Protein AF-0000000083551499 (afdb_homodimer)

InterPro domains:
  IPR008878 Transposase IS66, Orf2 [NF033819] (10-99)
  IPR008878 Transposase IS66, Orf2 [PF05717] (9-105)
  IPR008878 Transposase IS66, Orf2 [PTHR36455] (1-109)

Foldseek 3Di:
DQDPPPDQWEWEAQDADPPPDDQVRVQVCCCPQQVDHLQPQHWYKHAHPVQQKMWIWGHRPVDIDIDMDGHDPAGFDGDHHDRHIDTDDPQLVVCRSNRHDSVPVDPPPVPDPPPD/DQDPPPDQWEWEAQDADPPPDDQVRVQVCCCPQQVDHLQPQHWYKHAHPVQQKMWIWGHRPVDIDIDMDGDDPAGFDGDHHDRHIDTDDPQLVVCRSNRHDSVPVDPPPVPDPPPD

Solvent-accessible surface area (backbone atoms only — not comparable to full-atom values): 13132 Å² total; per-residue (Å²): 133,78,74,65,87,65,91,68,42,32,35,35,45,37,50,62,42,74,72,83,52,48,68,69,50,47,38,48,43,35,34,72,72,59,69,42,66,53,73,71,43,35,37,38,35,40,29,29,79,82,24,35,33,37,37,39,41,28,23,74,87,53,30,46,35,36,37,37,39,37,47,63,93,50,53,49,74,72,64,75,69,55,90,58,62,45,78,48,54,72,68,34,48,53,31,39,75,65,49,36,72,28,89,72,60,68,74,77,64,74,68,71,79,72,78,124,132,79,73,66,88,62,90,68,43,31,34,36,45,37,51,61,44,74,72,83,52,48,67,68,52,47,38,49,42,35,35,71,72,60,69,42,66,53,74,70,42,34,38,38,34,40,30,29,79,82,24,36,35,37,38,38,40,29,22,74,88,51,28,47,35,35,37,38,39,36,46,62,91,49,52,49,72,71,65,76,70,54,90,57,61,45,81,50,54,71,70,35,47,52,31,39,74,65,48,36,74,29,88,71,58,66,76,76,63,74,69,70,79,72,80,125

Organism: NCBI:txid2306993

Structure (mmCIF, N/CA/C/O backbone):
data_AF-0000000083551499-model_v1
#
loop_
_entity.id
_entity.type
_entity.pdbx_description
1 polymer Transposase
#
loop_
_atom_site.group_PDB
_atom_site.id
_atom_site.type_symbol
_atom_site.label_atom_id
_atom_site.label_alt_id
_atom_site.label_comp_id
_atom_site.label_asym_id
_atom_site.label_entity_id
_atom_site.label_seq_id
_atom_site.pdbx_PDB_ins_code
_atom_site.Cartn_x
_atom_site.Cartn_y
_atom_site.Cartn_z
_atom_site.occupancy
_atom_site.B_iso_or_equiv
_atom_site.auth_seq_id
_atom_site.auth_comp_id
_atom_site.auth_asym_id
_atom_site.auth_atom_id
_atom_site.pdbx_PDB_model_num
ATOM 1 N N . MET A 1 1 ? 3.33 6.797 -9.883 1 28.39 1 MET A N 1
ATOM 2 C CA . MET A 1 1 ? 4.66 7.148 -9.398 1 28.39 1 MET A CA 1
ATOM 3 C C . MET A 1 1 ? 5.59 5.938 -9.414 1 28.39 1 MET A C 1
ATOM 5 O O . MET A 1 1 ? 6.777 6.066 -9.719 1 28.39 1 MET A O 1
ATOM 9 N N . ILE A 1 2 ? 5.188 4.672 -8.945 1 33.38 2 ILE A N 1
ATOM 10 C CA . ILE A 1 2 ? 6.188 3.658 -8.633 1 33.38 2 ILE A CA 1
ATOM 11 C C . ILE A 1 2 ? 6.734 3.061 -9.93 1 33.38 2 ILE A C 1
ATOM 13 O O . ILE A 1 2 ? 7.531 2.119 -9.898 1 33.38 2 ILE A O 1
ATOM 17 N N . ALA A 1 3 ? 6.219 3.365 -11.148 1 38.28 3 ALA A N 1
ATOM 18 C CA . ALA A 1 3 ? 6.664 2.271 -12.008 1 38.28 3 ALA A CA 1
ATOM 19 C C . ALA A 1 3 ? 8.125 2.443 -12.398 1 38.28 3 ALA A C 1
ATOM 21 O O . ALA A 1 3 ? 8.492 3.432 -13.039 1 38.28 3 ALA A O 1
ATOM 22 N N . PRO A 1 4 ? 9.148 2.102 -11.688 1 37.12 4 PRO A N 1
ATOM 23 C CA . PRO A 1 4 ? 10.453 2.17 -12.352 1 37.12 4 PRO A CA 1
ATOM 24 C C . PRO A 1 4 ? 10.422 1.587 -13.766 1 37.12 4 PRO A C 1
ATOM 26 O O . PRO A 1 4 ? 9.609 0.708 -14.055 1 37.12 4 PRO A O 1
ATOM 29 N N . ALA A 1 5 ? 10.953 2.238 -14.719 1 38.91 5 ALA A N 1
ATOM 30 C CA . ALA A 1 5 ? 11.227 1.765 -16.078 1 38.91 5 ALA A CA 1
ATOM 31 C C . ALA A 1 5 ? 11.742 0.329 -16.062 1 38.91 5 ALA A C 1
ATOM 33 O O . ALA A 1 5 ? 11.805 -0.327 -17.094 1 38.91 5 ALA A O 1
ATOM 34 N N . GLY A 1 6 ? 12.82 0.066 -15.133 1 45.78 6 GLY A N 1
ATOM 35 C CA . GLY A 1 6 ? 13.5 -1.207 -15.32 1 45.78 6 GLY A CA 1
ATOM 36 C C . GLY A 1 6 ? 12.578 -2.4 -15.18 1 45.78 6 GLY A C 1
ATOM 37 O O . GLY A 1 6 ? 11.422 -2.254 -14.773 1 45.78 6 GLY A O 1
ATOM 38 N N . SER A 1 7 ? 12.969 -3.672 -15.547 1 52 7 SER A N 1
ATOM 39 C CA . SER A 1 7 ? 12.289 -4.961 -15.594 1 52 7 SER A CA 1
ATOM 40 C C . SER A 1 7 ? 11.539 -5.238 -14.297 1 52 7 SER A C 1
ATOM 42 O O . SER A 1 7 ? 12.141 -5.652 -13.305 1 52 7 SER A O 1
ATOM 44 N N . PHE A 1 8 ? 10.367 -4.602 -13.969 1 76 8 PHE A N 1
ATOM 45 C CA . PHE A 1 8 ? 9.547 -4.848 -12.781 1 76 8 PHE A CA 1
ATOM 46 C C . PHE A 1 8 ? 9.031 -6.281 -12.773 1 76 8 PHE A C 1
ATOM 48 O O . PHE A 1 8 ? 8.289 -6.684 -13.672 1 76 8 PHE A O 1
ATOM 55 N N . ARG A 1 9 ? 9.883 -7.078 -12.219 1 95.19 9 ARG A N 1
ATOM 56 C CA . ARG A 1 9 ? 9.398 -8.445 -12.047 1 95.19 9 ARG A CA 1
ATOM 57 C C . ARG A 1 9 ? 8.305 -8.508 -10.984 1 95.19 9 ARG A C 1
ATOM 59 O O . ARG A 1 9 ? 8.391 -7.828 -9.961 1 95.19 9 ARG A O 1
ATOM 66 N N . ILE A 1 10 ? 7.289 -9.188 -11.383 1 97.69 10 ILE A N 1
ATOM 67 C CA . ILE A 1 10 ? 6.145 -9.367 -10.492 1 97.69 10 ILE A CA 1
ATOM 68 C C . ILE A 1 10 ? 5.957 -10.852 -10.195 1 97.69 10 ILE A C 1
ATOM 70 O O . ILE A 1 10 ? 5.742 -11.656 -11.109 1 97.69 10 ILE A O 1
ATOM 74 N N . PHE A 1 11 ? 6.062 -11.172 -8.914 1 98.12 11 PHE A N 1
ATOM 75 C CA . PHE A 1 11 ? 5.926 -12.555 -8.484 1 98.12 11 PHE A CA 1
ATOM 76 C C . PHE A 1 11 ? 4.652 -12.742 -7.664 1 98.12 11 PHE A C 1
ATOM 78 O O . PHE A 1 11 ? 4.402 -11.992 -6.719 1 98.12 11 PHE A O 1
ATOM 85 N N . LEU A 1 12 ? 3.885 -13.766 -8.047 1 98 12 LEU A N 1
ATOM 86 C CA . LEU A 1 12 ? 2.646 -14.109 -7.355 1 98 12 LEU A CA 1
ATOM 87 C C . LEU A 1 12 ? 2.791 -15.43 -6.605 1 98 12 LEU A C 1
ATOM 89 O O . LEU A 1 12 ? 3.01 -16.469 -7.223 1 98 12 LEU A O 1
ATOM 93 N N . ALA A 1 13 ? 2.709 -15.281 -5.266 1 98.06 13 ALA A N 1
ATOM 94 C CA . ALA A 1 13 ? 2.643 -16.516 -4.484 1 98.06 13 ALA A CA 1
ATOM 95 C C . ALA A 1 13 ? 1.322 -17.234 -4.715 1 98.06 13 ALA A C 1
ATOM 97 O O . ALA A 1 13 ? 0.248 -16.656 -4.574 1 98.06 13 ALA A O 1
ATOM 98 N N . THR A 1 14 ? 1.42 -18.5 -4.988 1 97.12 14 THR A N 1
ATOM 99 C CA . THR A 1 14 ? 0.198 -19.219 -5.34 1 97.12 14 THR A CA 1
ATOM 100 C C . THR A 1 14 ? -0.454 -19.828 -4.098 1 97.12 14 THR A C 1
ATOM 102 O O . THR A 1 14 ? -1.645 -20.141 -4.109 1 97.12 14 THR A O 1
ATOM 105 N N . GLN A 1 15 ? 0.278 -20.047 -2.977 1 96.69 15 GLN A N 1
ATOM 106 C CA . GLN A 1 15 ? -0.264 -20.547 -1.718 1 96.69 15 GLN A CA 1
ATOM 107 C C . GLN A 1 15 ? -0.62 -19.406 -0.777 1 96.69 15 GLN A C 1
ATOM 109 O O . GLN A 1 15 ? 0.078 -18.391 -0.737 1 96.69 15 GLN A O 1
ATOM 114 N N . PRO A 1 16 ? -1.692 -19.641 -0.042 1 96.75 16 PRO A N 1
ATOM 115 C CA . PRO A 1 16 ? -2.014 -18.609 0.949 1 96.75 16 PRO A CA 1
ATOM 116 C C . PRO A 1 16 ? -0.911 -18.438 1.99 1 96.75 16 PRO A C 1
ATOM 118 O O . PRO A 1 16 ? -0.14 -19.359 2.246 1 96.75 16 PRO A O 1
ATOM 121 N N . ILE A 1 17 ? -0.803 -17.266 2.508 1 97.38 17 ILE A N 1
ATOM 122 C CA . ILE A 1 17 ? 0.185 -16.953 3.535 1 97.38 17 ILE A CA 1
ATOM 123 C C . ILE A 1 17 ? -0.523 -16.578 4.836 1 97.38 17 ILE A C 1
ATOM 125 O O . ILE A 1 17 ? -1.701 -16.219 4.824 1 97.38 17 ILE A O 1
ATOM 129 N N . ASP A 1 18 ? 0.151 -16.797 6.027 1 97.38 18 ASP A N 1
ATOM 130 C CA . ASP A 1 18 ? -0.31 -16.188 7.27 1 97.38 18 ASP A CA 1
ATOM 131 C C . ASP A 1 18 ? -0.396 -14.664 7.141 1 97.38 18 ASP A C 1
ATOM 133 O O . ASP A 1 18 ? 0.626 -13.977 7.164 1 97.38 18 ASP A O 1
ATOM 137 N N . PHE A 1 19 ? -1.529 -14.211 7.031 1 97.25 19 PHE A N 1
ATOM 138 C CA . PHE A 1 19 ? -1.764 -12.828 6.637 1 97.25 19 PHE A CA 1
ATOM 139 C C . PHE A 1 19 ? -1.454 -11.883 7.789 1 97.25 19 PHE A C 1
ATOM 141 O O . PHE A 1 19 ? -1.502 -10.656 7.621 1 97.25 19 PHE A O 1
ATOM 148 N N . ARG A 1 20 ? -1.032 -12.336 8.984 1 95.62 20 ARG A N 1
ATOM 149 C CA . ARG A 1 20 ? -0.532 -11.531 10.094 1 95.62 20 ARG A CA 1
ATOM 150 C C . ARG A 1 20 ? 0.906 -11.086 9.836 1 95.62 20 ARG A C 1
ATOM 152 O O . ARG A 1 20 ? 1.398 -10.164 10.484 1 95.62 20 ARG A O 1
ATOM 159 N N . LYS A 1 21 ? 1.521 -11.766 8.938 1 97.44 21 LYS A N 1
ATOM 160 C CA . LYS A 1 21 ? 2.881 -11.375 8.578 1 97.44 21 LYS A CA 1
ATOM 161 C C . LYS A 1 21 ? 2.91 -9.961 7.992 1 97.44 21 LYS A C 1
ATOM 163 O O . LYS A 1 21 ? 2.166 -9.656 7.055 1 97.44 21 LYS A O 1
ATOM 168 N N . GLY A 1 22 ? 3.719 -9.172 8.609 1 97.69 22 GLY A N 1
ATOM 169 C CA . GLY A 1 22 ? 3.945 -7.832 8.094 1 97.69 22 GLY A CA 1
ATOM 170 C C . GLY A 1 22 ? 5.098 -7.758 7.105 1 97.69 22 GLY A C 1
ATOM 171 O O . GLY A 1 22 ? 5.445 -8.758 6.473 1 97.69 22 GLY A O 1
ATOM 172 N N . MET A 1 23 ? 5.629 -6.57 6.941 1 98.06 23 MET A N 1
ATOM 173 C CA . MET A 1 23 ? 6.684 -6.297 5.969 1 98.06 23 MET A CA 1
ATOM 174 C C . MET A 1 23 ? 7.875 -7.223 6.188 1 98.06 23 MET A C 1
ATOM 176 O O . MET A 1 23 ? 8.344 -7.867 5.246 1 98.06 23 MET A O 1
ATOM 180 N N . ASP A 1 24 ? 8.32 -7.297 7.449 1 98 24 ASP A N 1
ATOM 181 C CA . ASP A 1 24 ? 9.516 -8.086 7.742 1 98 24 ASP A CA 1
ATOM 182 C C . ASP A 1 24 ? 9.242 -9.578 7.562 1 98 24 ASP A C 1
ATOM 184 O O . ASP A 1 24 ? 10.086 -10.312 7.035 1 98 24 ASP A O 1
ATOM 188 N N . GLY A 1 25 ? 8.125 -10.039 8.016 1 98.38 25 GLY A N 1
ATOM 189 C CA . GLY A 1 25 ? 7.758 -11.43 7.84 1 98.38 25 GLY A CA 1
ATOM 190 C C . GLY A 1 25 ? 7.656 -11.844 6.387 1 98.38 25 GLY A C 1
ATOM 191 O O . GLY A 1 25 ? 8.109 -12.93 6.008 1 98.38 25 GLY A O 1
ATOM 192 N N . LEU A 1 26 ? 7.082 -11.008 5.582 1 98.69 26 LEU A N 1
ATOM 193 C CA . LEU A 1 26 ? 6.926 -11.32 4.164 1 98.69 26 LEU A CA 1
ATOM 194 C C . LEU A 1 26 ? 8.273 -11.273 3.447 1 98.69 26 LEU A C 1
ATOM 196 O O . LEU A 1 26 ? 8.539 -12.086 2.562 1 98.69 26 LEU A O 1
ATOM 200 N N . ALA A 1 27 ? 9.117 -10.289 3.844 1 98.62 27 ALA A N 1
ATOM 201 C CA . ALA A 1 27 ? 10.469 -10.242 3.283 1 98.62 27 ALA A CA 1
ATOM 202 C C . ALA A 1 27 ? 11.227 -11.539 3.582 1 98.62 27 ALA A C 1
ATOM 204 O O . ALA A 1 27 ? 11.898 -12.086 2.703 1 98.62 27 ALA A O 1
ATOM 205 N N . ALA A 1 28 ? 11.117 -11.984 4.793 1 98.44 28 ALA A N 1
ATOM 206 C CA . ALA A 1 28 ? 11.75 -13.25 5.168 1 98.44 28 ALA A CA 1
ATOM 207 C C . ALA A 1 28 ? 11.195 -14.406 4.344 1 98.44 28 ALA A C 1
ATOM 209 O O . ALA A 1 28 ? 11.938 -15.297 3.93 1 98.44 28 ALA A O 1
ATOM 210 N N . HIS A 1 29 ? 9.859 -14.391 4.152 1 97.75 29 HIS A N 1
ATOM 211 C CA . HIS A 1 29 ? 9.227 -15.438 3.35 1 97.75 29 HIS A CA 1
ATOM 212 C C . HIS A 1 29 ? 9.781 -15.438 1.927 1 97.75 29 HIS A C 1
ATOM 214 O O . HIS A 1 29 ? 10.078 -16.5 1.379 1 97.75 29 HIS A O 1
ATOM 220 N N . VAL A 1 30 ? 9.938 -14.273 1.289 1 97.75 30 VAL A N 1
ATOM 221 C CA . VAL A 1 30 ? 10.484 -14.125 -0.056 1 97.75 30 VAL A CA 1
ATOM 222 C C . VAL A 1 30 ? 11.883 -14.734 -0.118 1 97.75 30 VAL A C 1
ATOM 224 O O . VAL A 1 30 ? 12.203 -15.469 -1.054 1 97.75 30 VAL A O 1
ATOM 227 N N . SER A 1 31 ? 12.664 -14.484 0.897 1 98 31 SER A N 1
ATOM 228 C CA . SER A 1 31 ? 14.039 -14.961 0.942 1 98 31 SER A CA 1
ATOM 229 C C . SER A 1 31 ? 14.086 -16.469 1.214 1 98 31 SER A C 1
ATOM 231 O O . SER A 1 31 ? 14.766 -17.203 0.499 1 98 31 SER A O 1
ATOM 233 N N . ASN A 1 32 ? 13.336 -16.906 2.15 1 96.56 32 ASN A N 1
ATOM 234 C CA . ASN A 1 32 ? 13.492 -18.25 2.676 1 96.56 32 ASN A CA 1
ATOM 235 C C . ASN A 1 32 ? 12.688 -19.266 1.872 1 96.56 32 ASN A C 1
ATOM 237 O O . ASN A 1 32 ? 13.086 -20.422 1.758 1 96.56 32 ASN A O 1
ATOM 241 N N . THR A 1 33 ? 11.562 -18.859 1.381 1 94.31 33 THR A N 1
ATOM 242 C CA . THR A 1 33 ? 10.68 -19.797 0.705 1 94.31 33 THR A CA 1
ATOM 243 C C . THR A 1 33 ? 10.859 -19.719 -0.809 1 94.31 33 THR A C 1
ATOM 245 O O . THR A 1 33 ? 10.875 -20.75 -1.492 1 94.31 33 THR A O 1
ATOM 248 N N . PHE A 1 34 ? 11.062 -18.547 -1.282 1 94.88 34 PHE A N 1
ATOM 249 C CA . PHE A 1 34 ? 11.172 -18.391 -2.727 1 94.88 34 PHE A CA 1
ATOM 250 C C . PHE A 1 34 ? 12.633 -18.281 -3.154 1 94.88 34 PHE A C 1
ATOM 252 O O . PHE A 1 34 ? 12.938 -18.359 -4.344 1 94.88 34 PHE A O 1
ATOM 259 N N . ASP A 1 35 ? 13.586 -18.094 -2.205 1 96.25 35 ASP A N 1
ATOM 260 C CA . ASP A 1 35 ? 15.008 -17.922 -2.48 1 96.25 35 ASP A CA 1
ATOM 261 C C . ASP A 1 35 ? 15.25 -16.719 -3.406 1 96.25 35 ASP A C 1
ATOM 263 O O . ASP A 1 35 ? 16.047 -16.812 -4.348 1 96.25 35 ASP A O 1
ATOM 267 N N . LEU A 1 36 ? 14.492 -15.734 -3.145 1 96.5 36 LEU A N 1
ATOM 268 C CA . LEU A 1 36 ? 14.609 -14.484 -3.895 1 96.5 36 LEU A CA 1
ATOM 269 C C . LEU A 1 36 ? 14.992 -13.336 -2.973 1 96.5 36 LEU A C 1
ATOM 271 O O . LEU A 1 36 ? 14.969 -13.477 -1.748 1 96.5 36 LEU A O 1
ATOM 275 N N . ASP A 1 37 ? 15.43 -12.227 -3.598 1 97.38 37 ASP A N 1
ATOM 276 C CA . ASP A 1 37 ? 15.836 -11.039 -2.846 1 97.38 37 ASP A CA 1
ATOM 277 C C . ASP A 1 37 ? 14.664 -10.07 -2.676 1 97.38 37 ASP A C 1
ATOM 279 O O . ASP A 1 37 ? 14.234 -9.438 -3.637 1 97.38 37 ASP A O 1
ATOM 283 N N . PRO A 1 38 ? 14.18 -9.914 -1.448 1 97.06 38 PRO A N 1
ATOM 284 C CA . PRO A 1 38 ? 13.047 -9.023 -1.229 1 97.06 38 PRO A CA 1
ATOM 285 C C . PRO A 1 38 ? 13.375 -7.559 -1.519 1 97.06 38 PRO A C 1
AT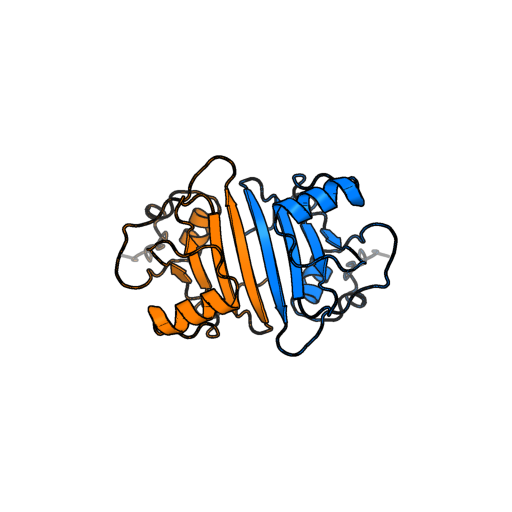OM 287 O O . PRO A 1 38 ? 12.477 -6.715 -1.573 1 97.06 38 PRO A O 1
ATOM 290 N N . PHE A 1 39 ? 14.656 -7.27 -1.773 1 96.5 39 PHE A N 1
ATOM 291 C CA . PHE A 1 39 ? 15.078 -5.887 -1.981 1 96.5 39 PHE A CA 1
ATOM 292 C C . PHE A 1 39 ? 15.523 -5.672 -3.422 1 96.5 39 PHE A C 1
ATOM 294 O O . PHE A 1 39 ? 16.234 -4.711 -3.717 1 96.5 39 PHE A O 1
ATOM 301 N N . SER A 1 40 ? 15.117 -6.543 -4.293 1 96.06 40 SER A N 1
ATOM 302 C CA . SER A 1 40 ? 15.539 -6.504 -5.691 1 96.06 40 SER A CA 1
ATOM 303 C C . SER A 1 40 ? 14.75 -5.465 -6.48 1 96.06 40 SER A C 1
ATOM 305 O O . SER A 1 40 ? 15.109 -5.133 -7.609 1 96.06 40 SER A O 1
ATOM 307 N N . GLY A 1 41 ? 13.617 -4.977 -5.934 1 96.06 41 GLY A N 1
ATOM 308 C CA . GLY A 1 41 ? 12.719 -4.09 -6.656 1 96.06 41 GLY A CA 1
ATOM 309 C C . GLY A 1 41 ? 11.531 -4.816 -7.266 1 96.06 41 GLY A C 1
ATOM 310 O O . GLY A 1 41 ? 10.609 -4.18 -7.77 1 96.06 41 GLY A O 1
ATOM 311 N N . ALA A 1 42 ? 11.539 -6.117 -7.254 1 97.12 42 ALA A N 1
ATOM 312 C CA . ALA A 1 42 ? 10.398 -6.887 -7.734 1 97.12 42 ALA A CA 1
ATOM 313 C C . ALA A 1 42 ? 9.203 -6.746 -6.793 1 97.12 42 ALA A C 1
ATOM 315 O O . ALA A 1 42 ? 9.375 -6.465 -5.605 1 97.12 42 ALA A O 1
ATOM 316 N N . ILE A 1 43 ? 8.055 -6.938 -7.375 1 98.31 43 ILE A N 1
ATOM 317 C CA . ILE A 1 43 ? 6.832 -6.949 -6.578 1 98.31 43 ILE A CA 1
ATOM 318 C C . ILE A 1 43 ? 6.465 -8.391 -6.219 1 98.31 43 ILE A C 1
ATOM 320 O O . ILE A 1 43 ? 6.465 -9.266 -7.086 1 98.31 43 ILE A O 1
ATOM 324 N N . TYR A 1 44 ? 6.188 -8.617 -4.961 1 98.44 44 TYR A N 1
ATOM 325 C CA . TYR A 1 44 ? 5.727 -9.922 -4.504 1 98.44 44 TYR A CA 1
ATOM 326 C C . TYR A 1 44 ? 4.293 -9.852 -3.996 1 98.44 44 TYR A C 1
ATOM 328 O O . TYR A 1 44 ? 3.963 -9 -3.17 1 98.44 44 TYR A O 1
ATOM 336 N N . ILE A 1 45 ? 3.449 -10.766 -4.43 1 98.69 45 ILE A N 1
ATOM 337 C CA . ILE A 1 45 ? 2.025 -10.719 -4.113 1 98.69 45 ILE A CA 1
ATOM 338 C C . ILE A 1 45 ? 1.631 -11.961 -3.326 1 98.69 45 ILE A C 1
ATOM 340 O O . ILE A 1 45 ? 2.008 -13.078 -3.689 1 98.69 45 ILE A O 1
ATOM 344 N N . PHE A 1 46 ? 0.866 -11.75 -2.309 1 98.5 46 PHE A N 1
ATOM 345 C CA . PHE A 1 46 ? 0.4 -12.812 -1.423 1 98.5 46 PHE A CA 1
ATOM 346 C C . PHE A 1 46 ? -1.108 -12.719 -1.221 1 98.5 46 PHE A C 1
ATOM 348 O O . PHE A 1 46 ? -1.677 -11.625 -1.214 1 98.5 46 PHE A O 1
ATOM 355 N N . ARG A 1 47 ? -1.764 -13.797 -1.034 1 97.81 47 ARG A N 1
ATOM 356 C CA . ARG A 1 47 ? -3.189 -13.766 -0.726 1 97.81 47 ARG A CA 1
ATOM 357 C C . ARG A 1 47 ? -3.455 -14.289 0.683 1 97.81 47 ARG A C 1
ATOM 359 O O . ARG A 1 47 ? -2.66 -15.062 1.226 1 97.81 47 ARG A O 1
ATOM 366 N N . SER A 1 48 ? -4.551 -13.805 1.25 1 97.81 48 SER A N 1
ATOM 367 C CA . SER A 1 48 ? -5.078 -14.414 2.467 1 97.81 48 SER A CA 1
ATOM 368 C C . SER A 1 48 ? -5.715 -15.773 2.176 1 97.81 48 SER A C 1
ATOM 370 O O . SER A 1 48 ? -5.93 -16.125 1.015 1 97.81 48 SER A O 1
ATOM 372 N N . ARG A 1 49 ? -5.914 -16.484 3.229 1 96.62 49 ARG A N 1
ATOM 373 C CA . ARG A 1 49 ? -6.566 -17.781 3.061 1 96.62 49 ARG A CA 1
ATOM 374 C C . ARG A 1 49 ? -7.934 -17.625 2.402 1 96.62 49 ARG A C 1
ATOM 376 O O . ARG A 1 49 ? -8.281 -18.375 1.493 1 96.62 49 ARG A O 1
ATOM 383 N N . ARG A 1 50 ? -8.68 -16.641 2.732 1 95.38 50 ARG A N 1
ATOM 384 C CA . ARG A 1 50 ? -10.031 -16.438 2.225 1 95.38 50 ARG A CA 1
ATOM 385 C C . ARG A 1 50 ? -10.008 -15.797 0.838 1 95.38 50 ARG A C 1
ATOM 387 O O . ARG A 1 50 ? -11.031 -15.727 0.159 1 95.38 50 ARG A O 1
ATOM 394 N N . ALA A 1 51 ? -8.914 -15.242 0.427 1 96.44 51 ALA A N 1
ATOM 395 C CA . ALA A 1 51 ? -8.672 -14.625 -0.877 1 96.44 51 ALA A CA 1
ATOM 396 C C . ALA A 1 51 ? -9.523 -13.375 -1.06 1 96.44 51 ALA A C 1
ATOM 398 O O . ALA A 1 51 ? -9.844 -12.992 -2.188 1 96.44 51 ALA A O 1
ATOM 399 N N . ASP A 1 52 ? -9.969 -12.797 0.063 1 97 52 ASP A N 1
ATOM 400 C CA . ASP A 1 52 ? -10.664 -11.516 -0.022 1 97 52 ASP A CA 1
ATOM 401 C C . ASP A 1 52 ? -9.703 -10.352 0.199 1 97 52 ASP A C 1
ATOM 403 O O . ASP A 1 52 ? -10.094 -9.188 0.094 1 97 52 ASP A O 1
ATOM 407 N N . ARG A 1 53 ? -8.445 -10.648 0.555 1 97.88 53 ARG A N 1
ATOM 408 C CA . ARG A 1 53 ? -7.387 -9.664 0.74 1 97.88 53 ARG A CA 1
ATOM 409 C C . ARG A 1 53 ? -6.082 -10.141 0.112 1 97.88 53 ARG A C 1
ATOM 411 O O . ARG A 1 53 ? -5.836 -11.344 0.014 1 97.88 53 ARG A O 1
ATOM 418 N N . LEU A 1 54 ? -5.328 -9.25 -0.342 1 98.56 54 LEU A N 1
ATOM 419 C CA . LEU A 1 54 ? -3.975 -9.555 -0.786 1 98.56 54 LEU A CA 1
ATOM 420 C C . LEU A 1 54 ? -2.984 -8.516 -0.267 1 98.56 54 LEU A C 1
ATOM 422 O O . LEU A 1 54 ? -3.385 -7.438 0.175 1 98.56 54 LEU A O 1
ATOM 426 N N . LYS A 1 55 ? -1.751 -8.859 -0.223 1 98.75 55 LYS A N 1
ATOM 427 C CA . LYS A 1 55 ? -0.641 -7.961 0.078 1 98.75 55 LYS A CA 1
ATOM 428 C C . LYS A 1 55 ? 0.361 -7.918 -1.072 1 98.75 55 LYS A C 1
ATOM 430 O O . LYS A 1 55 ? 0.643 -8.945 -1.694 1 98.75 55 LYS A O 1
ATOM 435 N N . LEU A 1 56 ? 0.879 -6.777 -1.369 1 98.69 56 LEU A N 1
ATOM 436 C CA . LEU A 1 56 ? 2.047 -6.582 -2.221 1 98.69 56 LEU A CA 1
ATOM 437 C C . LEU A 1 56 ? 3.225 -6.047 -1.415 1 98.69 56 LEU A C 1
ATOM 439 O O . LEU A 1 56 ? 3.059 -5.148 -0.587 1 98.69 56 LEU A O 1
ATOM 443 N N . LEU A 1 57 ? 4.371 -6.66 -1.605 1 98.56 57 LEU A N 1
ATOM 444 C CA . LEU A 1 57 ? 5.613 -6.18 -1.008 1 98.56 57 LEU A CA 1
ATOM 445 C C . LEU A 1 57 ? 6.605 -5.758 -2.084 1 98.56 57 LEU A C 1
ATOM 447 O O . LEU A 1 57 ? 6.82 -6.484 -3.059 1 98.56 57 LEU A O 1
ATOM 451 N N . VAL A 1 58 ? 7.242 -4.566 -1.911 1 98.19 58 VAL A N 1
ATOM 452 C CA . VAL A 1 58 ? 8.219 -4.121 -2.902 1 98.19 58 VAL A CA 1
ATOM 453 C C . VAL A 1 58 ? 9.211 -3.162 -2.254 1 98.19 58 VAL A C 1
ATOM 455 O O . VAL A 1 58 ? 8.844 -2.367 -1.387 1 98.19 58 VAL A O 1
ATOM 458 N N . TRP A 1 59 ? 10.406 -3.322 -2.645 1 97.56 59 TRP A N 1
ATOM 459 C CA . TRP A 1 59 ? 11.414 -2.297 -2.402 1 97.56 59 TRP A CA 1
ATOM 460 C C . TRP A 1 59 ? 11.414 -1.258 -3.52 1 97.56 59 TRP A C 1
ATOM 462 O O . TRP A 1 59 ? 11.688 -1.582 -4.676 1 97.56 59 TRP A O 1
ATOM 472 N N . ASP A 1 60 ? 11.211 -0.002 -3.113 1 96.06 60 ASP A N 1
ATOM 473 C CA . ASP A 1 60 ? 11.047 0.962 -4.195 1 96.06 60 ASP A CA 1
ATOM 474 C C . ASP A 1 60 ? 12.297 1.821 -4.363 1 96.06 60 ASP A C 1
ATOM 476 O O . ASP A 1 60 ? 12.273 2.84 -5.055 1 96.06 60 ASP A O 1
ATOM 480 N N . GLY A 1 61 ? 13.398 1.401 -3.758 1 94.69 61 GLY A N 1
ATOM 481 C CA . GLY A 1 61 ? 14.648 2.143 -3.857 1 94.69 61 GLY A CA 1
ATOM 482 C C . GLY A 1 61 ? 14.891 3.055 -2.672 1 94.69 61 GLY A C 1
ATOM 483 O O . GLY A 1 61 ? 16.047 3.357 -2.346 1 94.69 61 GLY A O 1
ATOM 484 N N . THR A 1 62 ? 13.805 3.545 -2.021 1 96.5 62 THR A N 1
ATOM 485 C CA . THR A 1 62 ? 13.938 4.441 -0.879 1 96.5 62 THR A CA 1
ATOM 486 C C . THR A 1 62 ? 13.484 3.752 0.406 1 96.5 62 THR A C 1
ATOM 488 O O . THR A 1 62 ? 13.797 4.219 1.506 1 96.5 62 THR A O 1
ATOM 491 N N . GLY A 1 63 ? 12.758 2.664 0.287 1 97.25 63 GLY A N 1
ATOM 492 C CA . GLY A 1 63 ? 12.258 1.92 1.431 1 97.25 63 GLY A CA 1
ATOM 493 C C . GLY A 1 63 ? 11.352 0.766 1.04 1 97.25 63 GLY A C 1
ATOM 494 O O . GLY A 1 63 ? 11.086 0.552 -0.145 1 97.25 63 GLY A O 1
ATOM 495 N N . LEU A 1 64 ? 10.938 0.059 2.092 1 98 64 LEU A N 1
ATOM 496 C CA . LEU A 1 64 ? 10.008 -1.042 1.883 1 98 64 LEU A CA 1
ATOM 497 C C . LEU A 1 64 ? 8.57 -0.539 1.875 1 98 64 LEU A C 1
ATOM 499 O O . LEU A 1 64 ? 8.188 0.292 2.705 1 98 64 LEU A O 1
ATOM 503 N N . VAL A 1 65 ? 7.789 -1.043 0.871 1 98.69 65 VAL A N 1
ATOM 504 C CA . VAL A 1 65 ? 6.383 -0.674 0.732 1 98.69 65 VAL A CA 1
ATOM 505 C C . VAL A 1 65 ? 5.508 -1.921 0.836 1 98.69 65 VAL A C 1
ATOM 507 O O . VAL A 1 65 ? 5.746 -2.914 0.143 1 98.69 65 VAL A O 1
ATOM 510 N N . LEU A 1 66 ? 4.57 -1.888 1.74 1 98.81 66 LEU A N 1
ATOM 511 C CA . LEU A 1 66 ? 3.561 -2.934 1.885 1 98.81 66 LEU A CA 1
ATOM 512 C C . LEU A 1 66 ? 2.174 -2.398 1.548 1 98.81 66 LEU A C 1
ATOM 514 O O . LEU A 1 66 ? 1.707 -1.438 2.162 1 98.81 66 LEU A O 1
ATOM 518 N N . VAL A 1 67 ? 1.549 -2.977 0.552 1 98.81 67 VAL A N 1
ATOM 519 C CA . VAL A 1 67 ? 0.185 -2.619 0.176 1 98.81 67 VAL A CA 1
ATOM 520 C C . VAL A 1 67 ? -0.771 -3.746 0.562 1 98.81 67 VAL A C 1
ATOM 522 O O . VAL A 1 67 ? -0.522 -4.914 0.25 1 98.81 67 VAL A O 1
ATOM 525 N N . THR A 1 68 ? -1.756 -3.422 1.24 1 98.62 68 THR A N 1
ATOM 526 C CA . THR A 1 68 ? -2.842 -4.352 1.532 1 98.62 68 THR A CA 1
ATOM 527 C C . THR A 1 68 ? -4.137 -3.898 0.862 1 98.62 68 THR A C 1
ATOM 529 O O . THR A 1 68 ? -4.52 -2.73 0.963 1 98.62 68 THR A O 1
ATOM 532 N N . LYS A 1 69 ? -4.762 -4.781 0.153 1 98.56 69 LYS A N 1
ATOM 533 C CA . LYS A 1 69 ? -6.07 -4.512 -0.438 1 98.56 69 LYS A CA 1
ATOM 534 C C . LYS A 1 69 ? -7.121 -5.488 0.081 1 98.56 69 LYS A C 1
ATOM 536 O O . LYS A 1 69 ? -6.895 -6.699 0.104 1 98.56 69 LYS A O 1
ATOM 541 N N . ARG A 1 70 ? -8.172 -4.938 0.523 1 98.31 70 ARG A N 1
ATOM 542 C CA . ARG A 1 70 ? -9.359 -5.703 0.872 1 98.31 70 ARG A CA 1
ATOM 543 C C . ARG A 1 70 ? -10.508 -5.41 -0.095 1 98.31 70 ARG A C 1
ATOM 545 O O . ARG A 1 70 ? -11.008 -4.289 -0.148 1 98.31 70 ARG A O 1
ATOM 552 N N . LEU A 1 71 ? -10.898 -6.445 -0.849 1 97.31 71 LEU A N 1
ATOM 553 C CA . LEU A 1 71 ? -11.961 -6.285 -1.842 1 97.31 71 LEU A CA 1
ATOM 554 C C . LEU A 1 71 ? -13.32 -6.145 -1.169 1 97.31 71 LEU A C 1
ATOM 556 O O . LEU A 1 71 ? -13.578 -6.773 -0.14 1 97.31 71 LEU A O 1
ATOM 560 N N . ASN A 1 72 ? -14.055 -5.289 -1.718 1 94.81 72 ASN A N 1
ATOM 561 C CA . ASN A 1 72 ? -15.414 -5.113 -1.214 1 94.81 72 ASN A CA 1
ATOM 562 C C . ASN A 1 72 ? -16.359 -6.172 -1.77 1 94.81 72 ASN A C 1
ATOM 564 O O . ASN A 1 72 ? -16.812 -6.074 -2.914 1 94.81 72 ASN A O 1
ATOM 568 N N . GLY A 1 73 ? -16.766 -7.156 -1.018 1 91.69 73 GLY A N 1
ATOM 569 C CA . GLY A 1 73 ? -17.797 -8.109 -1.356 1 91.69 73 GLY A CA 1
ATOM 570 C C . GLY A 1 73 ? -17.375 -9.125 -2.398 1 91.69 73 GLY A C 1
ATOM 571 O O . GLY A 1 73 ? -18.203 -9.789 -3.014 1 91.69 73 GLY A O 1
ATOM 572 N N . LYS A 1 74 ? -16.203 -9.219 -2.814 1 93.25 74 LYS A N 1
ATOM 573 C CA . LYS A 1 74 ? -15.68 -10.164 -3.793 1 93.25 74 LYS A CA 1
ATOM 574 C C . LYS A 1 74 ? -14.398 -10.828 -3.291 1 93.25 74 LYS A C 1
ATOM 576 O O . LYS A 1 74 ? -13.914 -10.508 -2.199 1 93.25 74 LYS A O 1
ATOM 581 N N . ARG A 1 75 ? -14.016 -11.852 -4.039 1 97.25 75 ARG A N 1
ATOM 582 C CA . ARG A 1 75 ? -12.742 -12.516 -3.781 1 97.25 75 ARG A CA 1
ATOM 583 C C . ARG A 1 75 ? -11.82 -12.414 -4.988 1 97.25 75 ARG A C 1
ATOM 585 O O . ARG A 1 75 ? -12.281 -12.312 -6.125 1 97.25 75 ARG A O 1
ATOM 592 N N . PHE A 1 76 ? -10.625 -12.438 -4.688 1 97.69 76 PHE A N 1
ATOM 593 C CA . PHE A 1 76 ? -9.648 -12.453 -5.77 1 97.69 76 PHE A CA 1
ATOM 594 C C . PHE A 1 76 ? -9.602 -13.82 -6.438 1 97.69 76 PHE A C 1
ATOM 596 O O . PHE A 1 76 ? -9.734 -14.852 -5.77 1 97.69 76 PHE A O 1
ATOM 603 N N . VAL A 1 77 ? -9.359 -13.766 -7.723 1 96 77 VAL A N 1
ATOM 604 C CA . VAL A 1 77 ? -9.102 -15.008 -8.445 1 96 77 VAL A CA 1
ATOM 605 C C . VAL A 1 77 ? -7.637 -15.406 -8.281 1 96 77 VAL A C 1
ATOM 607 O O . VAL A 1 77 ? -6.738 -14.594 -8.5 1 96 77 VAL A O 1
ATOM 610 N N . TRP A 1 78 ? -7.414 -16.578 -7.859 1 95.06 78 TRP A N 1
ATOM 611 C CA . TRP A 1 78 ? -6.059 -17.031 -7.566 1 95.06 78 TRP A CA 1
ATOM 612 C C . TRP A 1 78 ? -5.734 -18.312 -8.336 1 95.06 78 TRP A C 1
ATOM 614 O O . TRP A 1 78 ? -6.605 -19.156 -8.539 1 95.06 78 TRP A O 1
ATOM 624 N N . PRO A 1 79 ? -4.586 -18.406 -8.773 1 94.62 79 PRO A N 1
ATOM 625 C CA . PRO A 1 79 ? -4.207 -19.625 -9.5 1 94.62 79 PRO A CA 1
ATOM 626 C C . PRO A 1 79 ? -4.137 -20.859 -8.594 1 94.62 79 PRO A C 1
ATOM 628 O O . PRO A 1 79 ? -4.168 -20.734 -7.367 1 94.62 79 PRO A O 1
ATOM 631 N N . LYS A 1 80 ? -4.051 -21.969 -9.273 1 93.62 80 LYS A N 1
ATOM 632 C CA . LYS A 1 80 ? -3.807 -23.203 -8.523 1 93.62 80 LYS A CA 1
ATOM 633 C C . LYS A 1 80 ? -2.465 -23.141 -7.797 1 93.62 80 LYS A C 1
ATOM 635 O O . LYS A 1 80 ? -1.475 -22.656 -8.352 1 93.62 80 LYS A O 1
ATOM 640 N N . ALA A 1 81 ? -2.535 -23.812 -6.598 1 93.12 81 ALA A N 1
ATOM 641 C CA . ALA A 1 81 ? -1.318 -23.812 -5.789 1 93.12 81 ALA A CA 1
ATOM 642 C C . ALA A 1 81 ? -0.209 -24.609 -6.469 1 93.12 81 ALA A C 1
ATOM 644 O O . ALA A 1 81 ? -0.461 -25.672 -7.035 1 93.12 81 ALA A O 1
ATOM 645 N N . GLN A 1 82 ? 0.971 -24.047 -6.527 1 92.25 82 GLN A N 1
ATOM 646 C CA . GLN A 1 82 ? 2.174 -24.734 -6.996 1 92.25 82 GLN A CA 1
ATOM 647 C C . GLN A 1 82 ? 3.391 -24.328 -6.172 1 92.25 82 GLN A C 1
ATOM 649 O O . GLN A 1 82 ? 3.301 -23.453 -5.312 1 92.25 82 GLN A O 1
ATOM 654 N N . ASP A 1 83 ? 4.516 -25.109 -6.504 1 88.31 83 ASP A N 1
ATOM 655 C CA . ASP A 1 83 ? 5.758 -24.734 -5.828 1 88.31 83 ASP A CA 1
ATOM 656 C C . ASP A 1 83 ? 6.375 -23.484 -6.445 1 88.31 83 ASP A C 1
ATOM 658 O O . ASP A 1 83 ? 6.488 -23.391 -7.672 1 88.31 83 ASP A O 1
ATOM 662 N N . GLY A 1 84 ? 6.656 -22.562 -5.676 1 89.88 84 GLY A N 1
ATOM 663 C CA . GLY A 1 84 ? 7.266 -21.328 -6.141 1 89.88 84 GLY A CA 1
ATOM 664 C C . GLY A 1 84 ? 6.258 -20.312 -6.633 1 89.88 84 GLY A C 1
ATOM 665 O O . GLY A 1 84 ? 5.086 -20.641 -6.848 1 89.88 84 GLY A O 1
ATOM 666 N N . PRO A 1 85 ? 6.719 -19.094 -6.945 1 95.5 85 PRO A N 1
ATOM 667 C CA . PRO A 1 85 ? 5.805 -18.047 -7.383 1 95.5 85 PRO A CA 1
ATOM 668 C C . PRO A 1 85 ? 5.617 -18.016 -8.898 1 95.5 85 PRO A C 1
ATOM 670 O O . PRO A 1 85 ? 6.461 -18.516 -9.641 1 95.5 85 PRO A O 1
ATOM 673 N N . LEU A 1 86 ? 4.492 -17.5 -9.375 1 96.06 86 LEU A N 1
ATOM 674 C CA . LEU A 1 86 ? 4.242 -17.188 -10.781 1 96.06 86 LEU A CA 1
ATOM 675 C C . LEU A 1 86 ? 4.73 -15.789 -11.125 1 96.06 86 LEU A C 1
ATOM 677 O O . LEU A 1 86 ? 4.809 -14.922 -10.25 1 96.06 86 LEU A O 1
ATOM 681 N N . VAL A 1 87 ? 5.043 -15.617 -12.398 1 95.62 87 VAL A N 1
ATOM 682 C CA . VAL A 1 87 ? 5.418 -14.297 -12.883 1 95.62 87 VAL A CA 1
ATOM 683 C C . VAL A 1 87 ? 4.234 -13.656 -13.609 1 95.62 87 VAL A C 1
ATOM 685 O O . VAL A 1 87 ? 3.625 -14.281 -14.484 1 95.62 87 VAL A O 1
ATOM 688 N N . LEU A 1 88 ? 3.895 -12.469 -13.188 1 95.75 88 LEU A N 1
ATOM 689 C CA . LEU A 1 88 ? 2.797 -11.734 -13.812 1 95.75 88 LEU A CA 1
ATOM 690 C C . LEU A 1 88 ? 3.322 -10.555 -14.633 1 95.75 88 LEU A C 1
ATOM 692 O O . LEU A 1 88 ? 4.367 -9.984 -14.305 1 95.75 88 LEU A O 1
ATOM 696 N N . SER A 1 89 ? 2.555 -10.219 -15.688 1 94.06 89 SER A N 1
ATOM 697 C CA . SER A 1 89 ? 2.74 -8.93 -16.328 1 94.06 89 SER A CA 1
ATOM 698 C C . SER A 1 89 ? 2.088 -7.809 -15.531 1 94.06 89 SER A C 1
ATOM 700 O O . SER A 1 89 ? 1.28 -8.07 -14.633 1 94.06 89 SER A O 1
ATOM 702 N N . LYS A 1 90 ? 2.398 -6.594 -15.844 1 94.75 90 LYS A N 1
ATOM 703 C CA . LYS A 1 90 ? 1.796 -5.434 -15.195 1 94.75 90 LYS A CA 1
ATOM 704 C C . LYS A 1 90 ? 0.286 -5.402 -15.414 1 94.75 90 LYS A C 1
ATOM 706 O O . LYS A 1 90 ? -0.475 -5.074 -14.508 1 94.75 90 LYS A O 1
ATOM 711 N N . VAL A 1 91 ? -0.135 -5.688 -16.609 1 93.69 91 VAL A N 1
ATOM 712 C CA . VAL A 1 91 ? -1.559 -5.684 -16.938 1 93.69 91 VAL A CA 1
ATOM 713 C C . VAL A 1 91 ? -2.285 -6.723 -16.094 1 93.69 91 VAL A C 1
ATOM 715 O O . VAL A 1 91 ? -3.385 -6.469 -15.594 1 93.69 91 VAL A O 1
ATOM 718 N N . GLN A 1 92 ? -1.671 -7.871 -15.914 1 95.31 92 GLN A N 1
ATOM 719 C CA . GLN A 1 92 ? -2.256 -8.922 -15.094 1 95.31 92 GLN A CA 1
ATOM 720 C C . GLN A 1 92 ? -2.336 -8.5 -13.625 1 95.31 92 GLN A C 1
ATOM 722 O O . GLN A 1 92 ? -3.332 -8.766 -12.953 1 95.31 92 GLN A O 1
ATOM 727 N N . LEU A 1 93 ? -1.311 -7.84 -13.164 1 96.38 93 LEU A N 1
ATOM 728 C CA . LEU A 1 93 ? -1.342 -7.316 -11.797 1 96.38 93 LEU A CA 1
ATOM 729 C C . LEU A 1 93 ? -2.479 -6.316 -11.625 1 96.38 93 LEU A C 1
ATOM 731 O O . LEU A 1 93 ? -3.223 -6.379 -10.648 1 96.38 93 LEU A O 1
ATOM 735 N N . ASP A 1 94 ? -2.568 -5.469 -12.516 1 95.62 94 ASP A N 1
ATOM 736 C CA . ASP A 1 94 ? -3.605 -4.445 -12.43 1 95.62 94 ASP A CA 1
ATOM 737 C C . ASP A 1 94 ? -4.996 -5.074 -12.398 1 95.62 94 ASP A C 1
ATOM 739 O O . ASP A 1 94 ? -5.855 -4.652 -11.617 1 95.62 94 ASP A O 1
ATOM 743 N N . ALA A 1 95 ? -5.23 -6.02 -13.242 1 96.31 95 ALA A N 1
ATOM 744 C CA . ALA A 1 95 ? -6.504 -6.734 -13.266 1 96.31 95 ALA A CA 1
ATOM 745 C C . ALA A 1 95 ? -6.758 -7.441 -11.938 1 96.31 95 ALA A C 1
ATOM 747 O O . ALA A 1 95 ? -7.859 -7.359 -11.383 1 96.31 95 ALA A O 1
ATOM 748 N N . LEU A 1 96 ? -5.789 -8.133 -11.461 1 97.25 96 LEU A N 1
ATOM 749 C CA . LEU A 1 96 ? -5.895 -8.828 -10.18 1 97.25 96 LEU A CA 1
ATOM 750 C C . LEU A 1 96 ? -6.254 -7.859 -9.062 1 97.25 96 LEU A C 1
ATOM 752 O O . LEU A 1 96 ? -7.168 -8.125 -8.273 1 97.25 96 LEU A O 1
ATOM 756 N N . PHE A 1 97 ? -5.578 -6.73 -9.07 1 97.19 97 PHE A N 1
ATOM 757 C CA . PHE A 1 97 ? -5.758 -5.75 -8.008 1 97.19 97 PHE A CA 1
ATOM 758 C C . PHE A 1 97 ? -7.18 -5.203 -8.008 1 97.19 97 PHE A C 1
ATOM 760 O O . PHE A 1 97 ? -7.73 -4.883 -6.953 1 97.19 97 PHE A O 1
ATOM 767 N N . GLU A 1 98 ? -7.77 -5.203 -9.156 1 95.69 98 GLU A N 1
ATOM 768 C CA . GLU A 1 98 ? -9.133 -4.699 -9.297 1 95.69 98 GLU A CA 1
ATOM 769 C C . GLU A 1 98 ? -10.156 -5.793 -9.031 1 95.69 98 GLU A C 1
ATOM 771 O O . GLU A 1 98 ? -11.359 -5.555 -9.109 1 95.69 98 GLU A O 1
ATOM 776 N N . GLY A 1 99 ? -9.672 -6.98 -8.805 1 95.56 99 GLY A N 1
ATOM 777 C CA . GLY A 1 99 ? -10.57 -8.094 -8.539 1 95.56 99 GLY A CA 1
ATOM 778 C C . GLY A 1 99 ? -11.094 -8.758 -9.797 1 95.56 99 GLY A C 1
ATOM 779 O O . GLY A 1 99 ? -12.117 -9.445 -9.766 1 95.56 99 GLY A O 1
ATOM 780 N N . ILE A 1 100 ? -10.445 -8.508 -10.859 1 94.38 100 ILE A N 1
ATOM 781 C CA . ILE A 1 100 ? -10.828 -9.086 -12.141 1 94.38 100 ILE A CA 1
ATOM 782 C C . ILE A 1 100 ? -10.008 -10.352 -12.398 1 94.38 100 ILE A C 1
ATOM 784 O O . ILE A 1 100 ? -8.859 -10.453 -11.969 1 94.38 100 ILE A O 1
ATOM 788 N N . ASP A 1 101 ? -10.672 -11.258 -13.18 1 94.81 101 ASP A N 1
ATOM 789 C CA . ASP A 1 101 ? -9.938 -12.469 -13.555 1 94.81 101 ASP A CA 1
ATOM 790 C C . ASP A 1 101 ? -8.766 -12.141 -14.477 1 94.81 101 ASP A C 1
ATOM 792 O O . ASP A 1 101 ? -8.961 -11.859 -15.664 1 94.81 101 ASP A O 1
ATOM 796 N N . TRP A 1 102 ? -7.719 -12.219 -13.945 1 94.56 102 TRP A N 1
ATOM 797 C CA . TRP A 1 102 ? -6.5 -11.773 -14.617 1 94.56 102 TRP A CA 1
ATOM 798 C C . TRP A 1 102 ? -5.961 -12.859 -15.539 1 94.56 102 TRP A C 1
ATOM 800 O O . TRP A 1 102 ? -5.137 -12.578 -16.422 1 94.56 102 TRP A O 1
ATOM 810 N N . ARG A 1 103 ? -6.281 -14.094 -15.367 1 90.25 103 ARG A N 1
ATOM 811 C CA . ARG A 1 103 ? -5.742 -15.219 -16.125 1 90.25 103 ARG A CA 1
ATOM 812 C C . ARG A 1 103 ? -6.141 -15.125 -17.594 1 90.25 103 ARG A C 1
ATOM 814 O O . ARG A 1 103 ? -5.449 -15.656 -18.469 1 90.25 103 ARG A O 1
ATOM 821 N N . ALA A 1 104 ? -7.133 -14.383 -17.812 1 84.06 104 ALA A N 1
ATOM 822 C CA . ALA A 1 104 ? -7.668 -14.266 -19.172 1 84.06 104 ALA A CA 1
ATOM 823 C C . ALA A 1 104 ? -7.059 -13.07 -19.891 1 84.06 104 ALA A C 1
ATOM 825 O O . ALA A 1 104 ? -7.277 -12.891 -21.094 1 84.06 104 ALA A O 1
ATOM 826 N N . VAL A 1 105 ? -6.395 -12.258 -19.172 1 76.06 105 VAL A N 1
ATOM 827 C CA . VAL A 1 105 ? -5.895 -11.016 -19.734 1 76.06 105 VAL A CA 1
ATOM 828 C C . VAL A 1 105 ? -4.703 -11.312 -20.656 1 76.06 105 VAL A C 1
ATOM 830 O O . VAL A 1 105 ? -3.732 -11.945 -20.234 1 76.06 105 VAL A O 1
ATOM 833 N N . THR A 1 106 ? -4.93 -11.516 -21.984 1 66 106 THR A N 1
ATOM 834 C CA . THR A 1 106 ? -3.863 -11.75 -22.953 1 66 106 THR A CA 1
ATOM 835 C C . THR A 1 106 ? -3.064 -10.469 -23.188 1 66 106 THR A C 1
ATOM 837 O O . THR A 1 106 ? -3.623 -9.367 -23.172 1 66 106 THR A O 1
ATOM 840 N N . VAL A 1 107 ? -1.755 -10.547 -22.844 1 59 107 VAL A N 1
ATOM 841 C CA . VAL A 1 107 ? -0.903 -9.438 -23.266 1 59 107 VAL A CA 1
ATOM 842 C C . VAL A 1 107 ? -1.051 -9.219 -24.766 1 59 107 VAL A C 1
ATOM 844 O O . VAL A 1 107 ? -0.915 -10.156 -25.547 1 59 107 VAL A O 1
ATOM 847 N N . VAL A 1 108 ? -1.997 -8.32 -25.062 1 51.59 108 VAL A N 1
ATOM 848 C CA . VAL A 1 108 ? -2.068 -8.086 -26.5 1 51.59 108 VAL A CA 1
ATOM 849 C C . VAL A 1 108 ? -0.66 -8.031 -27.078 1 51.59 108 VAL A C 1
ATOM 851 O O . VAL A 1 108 ? 0.108 -7.117 -26.781 1 51.59 108 VAL A O 1
ATOM 854 N N . THR A 1 109 ? -0.069 -9.094 -27.125 1 49 109 THR A N 1
ATOM 855 C CA . THR A 1 109 ? 1.149 -9.07 -27.922 1 49 109 THR A CA 1
ATOM 856 C C . THR A 1 109 ? 0.875 -8.492 -29.312 1 49 109 THR A C 1
ATOM 858 O O . THR A 1 109 ? 0.042 -9.008 -30.047 1 49 109 THR A O 1
ATOM 861 N N . VAL A 1 110 ? 0.986 -7.156 -29.266 1 48.16 110 VAL A N 1
ATOM 862 C CA . VAL A 1 110 ? 0.901 -6.598 -30.609 1 48.16 110 VAL A CA 1
ATOM 863 C C . VAL A 1 110 ? 1.728 -7.441 -31.578 1 48.16 110 VAL A C 1
ATOM 865 O O . VAL A 1 110 ? 2.945 -7.562 -31.422 1 48.16 110 VAL A O 1
ATOM 868 N N . ARG A 1 111 ? 1.093 -8.469 -32.156 1 51.84 111 ARG A N 1
ATOM 869 C CA . ARG A 1 111 ? 1.746 -9.195 -33.25 1 51.84 111 ARG A CA 1
ATOM 870 C C . ARG A 1 111 ? 2.453 -8.234 -34.188 1 51.84 111 ARG A C 1
ATOM 872 O O . ARG A 1 111 ? 1.896 -7.199 -34.562 1 51.84 111 ARG A O 1
ATOM 879 N N . LYS A 1 112 ? 3.725 -8.289 -34.188 1 52.72 112 LYS A N 1
ATOM 880 C CA . LYS A 1 112 ? 4.465 -7.543 -35.219 1 52.72 112 LYS A CA 1
ATOM 881 C C . LYS A 1 112 ? 3.797 -7.66 -36.594 1 52.72 112 LYS A C 1
ATOM 883 O O . LYS A 1 112 ? 3.475 -8.766 -37.031 1 52.72 112 LYS A O 1
ATOM 888 N N . PRO A 1 113 ? 3.262 -6.516 -37.031 1 51.28 113 PRO A N 1
ATOM 889 C CA . PRO A 1 113 ? 2.699 -6.645 -38.375 1 51.28 113 PRO A CA 1
ATOM 890 C C . PRO A 1 113 ? 3.646 -7.348 -39.344 1 51.28 113 PRO A C 1
ATOM 892 O O . PRO A 1 113 ? 4.828 -7.008 -39.406 1 51.28 113 PRO A O 1
ATOM 895 N N . SER A 1 114 ? 3.602 -8.602 -39.375 1 51.41 114 SER A N 1
ATOM 896 C CA . SER A 1 114 ? 4.406 -9.25 -40.406 1 51.41 114 SER A CA 1
ATOM 897 C C . SER A 1 114 ? 4.133 -8.656 -41.781 1 51.41 114 SER A C 1
ATOM 899 O O . SER A 1 114 ? 2.982 -8.594 -42.219 1 51.41 114 SER A O 1
ATOM 901 N N . PHE A 1 115 ? 4.91 -7.621 -42.156 1 51.22 115 PHE A N 1
ATOM 902 C CA . PHE A 1 115 ? 4.797 -7.23 -43.562 1 51.22 115 PHE A CA 1
ATOM 903 C C . PHE A 1 115 ? 4.93 -8.445 -44.469 1 51.22 115 PHE A C 1
ATOM 905 O O . PHE A 1 115 ? 5.895 -9.203 -44.375 1 51.22 115 PHE A O 1
ATOM 912 N N . LEU A 1 116 ? 3.889 -9 -44.875 1 45.34 116 LEU A N 1
ATOM 913 C CA . LEU A 1 116 ? 4.078 -9.844 -46.062 1 45.34 116 LEU A CA 1
ATOM 914 C C . LEU A 1 116 ? 4.805 -9.086 -47.156 1 45.34 116 LEU A C 1
ATOM 916 O O . LEU A 1 116 ? 4.586 -7.883 -47.344 1 45.34 116 LEU A O 1
ATOM 920 N N . MET B 1 1 ? -1.866 3.217 -12.852 1 26.11 1 MET B N 1
ATOM 921 C CA . MET B 1 1 ? -3.229 2.691 -12.875 1 26.11 1 MET B CA 1
ATOM 922 C C . MET B 1 1 ? -4.172 3.59 -12.086 1 26.11 1 MET B C 1
ATOM 924 O O . MET B 1 1 ? -5.262 3.916 -12.547 1 26.11 1 MET B O 1
ATOM 928 N N . ILE B 1 2 ? -4.035 3.834 -10.68 1 31.02 2 ILE B N 1
ATOM 929 C CA . ILE B 1 2 ? -5.203 4.266 -9.922 1 31.02 2 ILE B CA 1
ATOM 930 C C . ILE B 1 2 ? -5.465 5.75 -10.172 1 31.02 2 ILE B C 1
ATOM 932 O O . ILE B 1 2 ? -6.156 6.406 -9.391 1 31.02 2 ILE B O 1
ATOM 936 N N . ALA B 1 3 ? -4.762 6.527 -11.016 1 37.31 3 ALA B N 1
ATOM 937 C CA . ALA B 1 3 ? -5.141 7.887 -10.625 1 37.31 3 ALA B CA 1
ATOM 938 C C . ALA B 1 3 ? -6.539 8.227 -11.133 1 37.31 3 ALA B C 1
ATOM 940 O O . ALA B 1 3 ? -6.785 8.227 -12.344 1 37.31 3 ALA B O 1
ATOM 941 N N . PRO B 1 4 ? -7.68 7.93 -10.555 1 36.12 4 PRO B N 1
ATOM 942 C CA . PRO B 1 4 ? -8.875 8.547 -11.133 1 36.12 4 PRO B CA 1
ATOM 943 C C . PRO B 1 4 ? -8.656 10.008 -11.508 1 36.12 4 PRO B C 1
ATOM 945 O O . PRO B 1 4 ? -7.836 10.695 -10.898 1 36.12 4 PRO B O 1
ATOM 948 N N . ALA B 1 5 ? -9.031 10.414 -12.633 1 38.78 5 ALA B N 1
ATOM 949 C CA . ALA B 1 5 ? -9.164 11.805 -13.07 1 38.78 5 ALA B CA 1
ATOM 950 C C . ALA B 1 5 ? -9.734 12.672 -11.953 1 38.78 5 ALA B C 1
ATOM 952 O O . ALA B 1 5 ? -9.734 13.906 -12.055 1 38.78 5 ALA B O 1
ATOM 953 N N . GLY B 1 6 ? -10.914 12.125 -11.273 1 45.75 6 GLY B N 1
ATOM 954 C CA . GLY B 1 6 ? -11.625 13.07 -10.414 1 45.75 6 GLY B CA 1
ATOM 955 C C . GLY B 1 6 ? -10.766 13.633 -9.305 1 45.75 6 GLY B C 1
ATOM 956 O O . GLY B 1 6 ? -9.648 13.156 -9.07 1 45.75 6 GLY B O 1
ATOM 957 N N . SER B 1 7 ? -11.18 14.727 -8.578 1 52.03 7 SER B N 1
ATOM 958 C CA . SER B 1 7 ? -10.555 15.531 -7.539 1 52.03 7 SER B CA 1
ATOM 959 C C . SER B 1 7 ? -9.969 14.664 -6.434 1 52.03 7 SER B C 1
ATOM 961 O O . SER B 1 7 ? -10.695 14.195 -5.551 1 52.03 7 SER B O 1
ATOM 963 N N . PHE B 1 8 ? -8.828 13.93 -6.617 1 76 8 PHE B N 1
ATOM 964 C CA . PHE B 1 8 ? -8.164 13.133 -5.59 1 76 8 PHE B CA 1
ATOM 965 C C . PHE B 1 8 ? -7.707 14.016 -4.434 1 76 8 PHE B C 1
ATOM 967 O O . PHE B 1 8 ? -6.902 14.93 -4.625 1 76 8 PHE B O 1
ATOM 974 N N . ARG B 1 9 ? -8.648 14.133 -3.549 1 95.38 9 ARG B N 1
ATOM 975 C CA . ARG B 1 9 ? -8.25 14.859 -2.348 1 95.38 9 ARG B CA 1
ATOM 976 C C . ARG B 1 9 ? -7.289 14.031 -1.504 1 95.38 9 ARG B C 1
ATOM 978 O O . ARG B 1 9 ? -7.449 12.82 -1.376 1 95.38 9 ARG B O 1
ATOM 985 N N . ILE B 1 10 ? -6.262 14.719 -1.13 1 97.81 10 ILE B N 1
ATOM 986 C CA . ILE B 1 10 ? -5.23 14.102 -0.305 1 97.81 10 ILE B CA 1
ATOM 987 C C . ILE B 1 10 ? -5.148 14.812 1.041 1 97.81 10 ILE B C 1
ATOM 989 O O . ILE B 1 10 ? -4.879 16.016 1.097 1 97.81 10 ILE B O 1
ATOM 993 N N . PHE B 1 11 ? -5.414 14.047 2.088 1 98.19 11 PHE B N 1
ATOM 994 C CA . PHE B 1 11 ? -5.391 14.609 3.434 1 98.19 11 PHE B CA 1
ATOM 995 C C . PHE B 1 11 ? -4.227 14.039 4.234 1 98.19 11 PHE B C 1
ATOM 997 O O . PHE B 1 11 ? -4.039 12.82 4.289 1 98.19 11 PHE B O 1
ATOM 1004 N N . LEU B 1 12 ? -3.477 14.953 4.859 1 98.06 12 LEU B N 1
ATOM 1005 C CA . LEU B 1 12 ? -2.342 14.586 5.695 1 98.06 12 LEU B CA 1
ATOM 1006 C C . LEU B 1 12 ? -2.635 14.867 7.168 1 98.06 12 LEU B C 1
ATOM 1008 O O . LEU B 1 12 ? -2.84 16.016 7.555 1 98.06 12 LEU B O 1
ATOM 1012 N N . ALA B 1 13 ? -2.678 13.742 7.902 1 98.12 13 ALA B N 1
ATOM 1013 C CA . ALA B 1 13 ? -2.76 13.93 9.352 1 98.12 13 ALA B CA 1
ATOM 1014 C C . ALA B 1 13 ? -1.461 14.508 9.898 1 98.12 13 ALA B C 1
ATOM 1016 O O . ALA B 1 13 ? -0.378 13.977 9.648 1 98.12 13 ALA B O 1
ATOM 1017 N N . THR B 1 14 ? -1.604 15.523 10.703 1 97.19 14 THR B N 1
ATOM 1018 C CA . THR B 1 14 ? -0.39 16.188 11.156 1 97.19 14 THR B CA 1
ATOM 1019 C C . THR B 1 14 ? 0.093 15.602 12.477 1 97.19 14 THR B C 1
ATOM 1021 O O . THR B 1 14 ? 1.258 15.758 12.844 1 97.19 14 THR B O 1
ATOM 1024 N N . GLN B 1 15 ? -0.768 14.93 13.281 1 96.69 15 GLN B N 1
ATOM 1025 C CA . GLN B 1 15 ? -0.389 14.258 14.516 1 96.69 15 GLN B CA 1
ATOM 1026 C C . GLN B 1 15 ? -0.075 12.789 14.281 1 96.69 15 GLN B C 1
ATOM 1028 O O . GLN B 1 15 ? -0.717 12.141 13.453 1 96.69 15 GLN B O 1
ATOM 1033 N N . PRO B 1 16 ? 0.895 12.32 15.055 1 96.81 16 PRO B N 1
ATOM 1034 C CA . PRO B 1 16 ? 1.159 10.883 14.93 1 96.81 16 PRO B CA 1
ATOM 1035 C C . PRO B 1 16 ? -0.038 10.031 15.336 1 96.81 16 PRO B C 1
ATOM 1037 O O . PRO B 1 16 ? -0.88 10.469 16.125 1 96.81 16 PRO B O 1
ATOM 1040 N N . ILE B 1 17 ? -0.139 8.898 14.766 1 97.38 17 ILE B N 1
ATOM 1041 C CA . ILE B 1 17 ? -1.216 7.965 15.07 1 97.38 17 ILE B CA 1
ATOM 1042 C C . ILE B 1 17 ? -0.635 6.691 15.688 1 97.38 17 ILE B C 1
ATOM 1044 O O . ILE B 1 17 ? 0.554 6.406 15.523 1 97.38 17 ILE B O 1
ATOM 1048 N N . ASP B 1 18 ? -1.447 5.953 16.531 1 97.38 18 ASP B N 1
ATOM 1049 C CA . ASP B 1 18 ? -1.095 4.59 16.922 1 97.38 18 ASP B CA 1
ATOM 1050 C C . ASP B 1 18 ? -0.917 3.701 15.688 1 97.38 18 ASP B C 1
ATOM 1052 O O . ASP B 1 18 ? -1.899 3.289 15.062 1 97.38 18 ASP B O 1
ATOM 1056 N N . PHE B 1 19 ? 0.229 3.434 15.391 1 97.25 19 PHE B N 1
ATOM 1057 C CA . PHE B 1 19 ? 0.58 2.834 14.109 1 97.25 19 PHE B CA 1
ATOM 1058 C C . PHE B 1 19 ? 0.201 1.357 14.086 1 97.25 19 PHE B C 1
ATOM 1060 O O . PHE B 1 19 ? 0.352 0.693 13.055 1 97.25 19 PHE B O 1
ATOM 1067 N N . ARG B 1 20 ? -0.367 0.763 15.148 1 95.62 20 ARG B N 1
ATOM 1068 C CA . ARG B 1 20 ? -0.94 -0.579 15.18 1 95.62 20 ARG B CA 1
ATOM 1069 C C . ARG B 1 20 ? -2.318 -0.6 14.523 1 95.62 20 ARG B C 1
ATOM 1071 O O . ARG B 1 20 ? -2.826 -1.666 14.172 1 95.62 20 ARG B O 1
ATOM 1078 N N . LYS B 1 21 ? -2.857 0.568 14.398 1 97.44 21 LYS B N 1
ATOM 1079 C CA . LYS B 1 21 ? -4.152 0.653 13.734 1 97.44 21 LYS B CA 1
ATOM 1080 C C . LYS B 1 21 ? -4.051 0.194 12.281 1 97.44 21 LYS B C 1
ATOM 1082 O O . LYS B 1 21 ? -3.191 0.666 11.531 1 97.44 21 LYS B O 1
ATOM 1087 N N . GLY B 1 22 ? -4.883 -0.736 11.977 1 97.69 22 GLY B N 1
ATOM 1088 C CA . GLY B 1 22 ? -4.988 -1.2 10.602 1 97.69 22 GLY B CA 1
ATOM 1089 C C . GLY B 1 22 ? -6.016 -0.432 9.789 1 97.69 22 GLY B C 1
ATOM 1090 O O . GLY B 1 22 ? -6.332 0.717 10.102 1 97.69 22 GLY B O 1
ATOM 1091 N N . MET B 1 23 ? -6.469 -1.05 8.711 1 98.06 23 MET B N 1
ATOM 1092 C CA . MET B 1 23 ? -7.391 -0.421 7.773 1 98.06 23 MET B CA 1
ATOM 1093 C C . MET B 1 23 ? -8.648 0.066 8.484 1 98.06 23 MET B C 1
ATOM 1095 O O . MET B 1 23 ? -9.047 1.222 8.336 1 98.06 23 MET B O 1
ATOM 1099 N N . ASP B 1 24 ? -9.242 -0.821 9.297 1 98 24 ASP B N 1
ATOM 1100 C CA . ASP B 1 24 ? -10.492 -0.475 9.961 1 98 24 ASP B CA 1
ATOM 1101 C C . ASP B 1 24 ? -10.281 0.607 11.016 1 98 24 ASP B C 1
ATOM 1103 O O . ASP B 1 24 ? -11.094 1.523 11.148 1 98 24 ASP B O 1
ATOM 1107 N N . GLY B 1 25 ? -9.25 0.492 11.773 1 98.38 25 GLY B N 1
ATOM 1108 C CA . GLY B 1 25 ? -8.93 1.505 12.773 1 98.38 25 GLY B CA 1
ATOM 1109 C C . GLY B 1 25 ? -8.695 2.877 12.172 1 98.38 25 GLY B C 1
ATOM 1110 O O . GLY B 1 25 ? -9.156 3.885 12.711 1 98.38 25 GLY B O 1
ATOM 1111 N N . LEU B 1 26 ? -7.988 2.918 11.078 1 98.69 26 LEU B N 1
ATOM 1112 C CA . LEU B 1 26 ? -7.695 4.191 10.43 1 98.69 26 LEU B CA 1
ATOM 1113 C C . LEU B 1 26 ? -8.945 4.777 9.789 1 98.69 26 LEU B C 1
ATOM 1115 O O . LEU B 1 26 ? -9.156 5.992 9.812 1 98.69 26 LEU B O 1
ATOM 1119 N N . ALA B 1 27 ? -9.789 3.881 9.203 1 98.62 27 ALA B N 1
ATOM 1120 C CA . ALA B 1 27 ? -11.07 4.352 8.664 1 98.62 27 ALA B CA 1
ATOM 1121 C C . ALA B 1 27 ? -11.914 4.996 9.758 1 98.62 27 ALA B C 1
ATOM 1123 O O . ALA B 1 27 ? -12.516 6.051 9.547 1 98.62 27 ALA B O 1
ATOM 1124 N N . ALA B 1 28 ? -11.953 4.367 10.891 1 98.44 28 ALA B N 1
ATOM 1125 C CA . ALA B 1 28 ? -12.688 4.926 12.023 1 98.44 28 ALA B CA 1
ATOM 1126 C C . ALA B 1 28 ? -12.102 6.273 12.445 1 98.44 28 ALA B C 1
ATOM 1128 O O . ALA B 1 28 ? -12.836 7.203 12.773 1 98.44 28 ALA B O 1
ATOM 1129 N N . HIS B 1 29 ? -10.758 6.344 12.453 1 97.75 29 HIS B N 1
ATOM 1130 C CA . HIS B 1 29 ? -10.094 7.598 12.805 1 97.75 29 HIS B CA 1
ATOM 1131 C C . HIS B 1 29 ? -10.492 8.711 11.844 1 97.75 29 HIS B C 1
ATOM 1133 O O . HIS B 1 29 ? -10.781 9.836 12.273 1 97.75 29 HIS B O 1
ATOM 1139 N N . VAL B 1 30 ? -10.508 8.445 10.523 1 97.81 30 VAL B N 1
ATOM 1140 C CA . VAL B 1 30 ? -10.891 9.406 9.492 1 97.81 30 VAL B CA 1
ATOM 1141 C C . VAL B 1 30 ? -12.305 9.914 9.766 1 97.81 30 VAL B C 1
ATOM 1143 O O . VAL B 1 30 ? -12.562 11.117 9.695 1 97.81 30 VAL B O 1
ATOM 1146 N N . SER B 1 31 ? -13.188 9.023 10.133 1 98 31 SER B N 1
ATOM 1147 C CA . SER B 1 31 ? -14.578 9.367 10.383 1 98 31 SER B CA 1
ATOM 1148 C C . SER B 1 31 ? -14.734 10.133 11.695 1 98 31 SER B C 1
ATOM 1150 O O . SER B 1 31 ? -15.359 11.188 11.734 1 98 31 SER B O 1
ATOM 1152 N N . ASN B 1 32 ? -14.102 9.664 12.711 1 96.69 32 ASN B N 1
ATOM 1153 C CA . ASN B 1 32 ? -14.391 10.141 14.062 1 96.69 32 ASN B CA 1
ATOM 1154 C C . ASN B 1 32 ? -13.547 11.367 14.406 1 96.69 32 ASN B C 1
ATOM 1156 O O . ASN B 1 32 ? -13.984 12.219 15.188 1 96.69 32 ASN B O 1
ATOM 1160 N N . THR B 1 33 ? -12.375 11.422 13.914 1 94.38 33 THR B N 1
ATOM 1161 C CA . THR B 1 33 ? -11.461 12.5 14.305 1 94.38 33 THR B CA 1
ATOM 1162 C C . THR B 1 33 ? -11.469 13.609 13.258 1 94.38 33 THR B C 1
ATOM 1164 O O . THR B 1 33 ? -11.469 14.797 13.609 1 94.38 33 THR B O 1
ATOM 1167 N N . PHE B 1 34 ? -11.562 13.211 12.039 1 94.94 34 PHE B N 1
ATOM 1168 C CA . PHE B 1 34 ? -11.508 14.219 10.984 1 94.94 34 PHE B CA 1
ATOM 1169 C C . PHE B 1 34 ? -12.906 14.562 10.484 1 94.94 34 PHE B C 1
ATOM 1171 O O . PHE B 1 34 ? -13.086 15.531 9.742 1 94.94 34 PHE B O 1
ATOM 1178 N N . ASP B 1 35 ? -13.945 13.781 10.836 1 96.31 35 ASP B N 1
ATOM 1179 C CA . ASP B 1 35 ? -15.32 13.953 10.367 1 96.31 35 ASP B CA 1
ATOM 1180 C C . ASP B 1 35 ? -15.398 13.906 8.844 1 96.31 35 ASP B C 1
ATOM 1182 O O . ASP B 1 35 ? -16.078 14.727 8.227 1 96.31 35 ASP B O 1
ATOM 1186 N N . LEU B 1 36 ? -14.633 13.008 8.32 1 96.62 36 LEU B N 1
ATOM 1187 C CA . LEU B 1 36 ? -14.609 12.789 6.883 1 96.62 36 LEU B CA 1
ATOM 1188 C C . LEU B 1 36 ? -15.031 11.359 6.547 1 96.62 36 LEU B C 1
ATOM 1190 O O . LEU B 1 36 ? -15.141 10.516 7.438 1 96.62 36 LEU B O 1
ATOM 1194 N N . ASP B 1 37 ? -15.344 11.141 5.262 1 97.44 37 ASP B N 1
ATOM 1195 C CA . ASP B 1 37 ? -15.766 9.828 4.789 1 97.44 37 ASP B CA 1
ATOM 1196 C C . ASP B 1 37 ? -14.57 9.016 4.289 1 97.44 37 ASP B C 1
ATOM 1198 O O . ASP B 1 37 ? -14.008 9.32 3.238 1 97.44 37 ASP B O 1
ATOM 1202 N N . PRO B 1 38 ? -14.219 7.961 4.996 1 97.12 38 PRO B N 1
ATOM 1203 C CA . PRO B 1 38 ? -13.07 7.16 4.578 1 97.12 38 PRO B CA 1
ATOM 1204 C C . PRO B 1 38 ? -13.297 6.453 3.242 1 97.12 38 PRO B C 1
ATOM 1206 O O . PRO B 1 38 ? -12.359 5.906 2.662 1 97.12 38 PRO B O 1
ATOM 1209 N N . PHE B 1 39 ? -14.516 6.523 2.713 1 96.62 39 PHE B N 1
ATOM 1210 C CA . PHE B 1 39 ? -14.844 5.816 1.481 1 96.62 39 PHE B CA 1
ATOM 1211 C C . PHE B 1 39 ? -15.125 6.797 0.348 1 96.62 39 PHE B C 1
ATOM 1213 O O . PHE B 1 39 ? -15.742 6.438 -0.653 1 96.62 39 PHE B O 1
ATOM 1220 N N . SER B 1 40 ? -14.672 8 0.5 1 96.12 40 SER B N 1
ATOM 1221 C CA . SER B 1 40 ? -14.938 9.062 -0.466 1 96.12 40 SER B CA 1
ATOM 1222 C C . SER B 1 40 ? -14.008 8.953 -1.674 1 96.12 40 SER B C 1
ATOM 1224 O O . SER B 1 40 ? -14.227 9.617 -2.689 1 96.12 40 SER B O 1
ATOM 1226 N N . GLY B 1 41 ? -12.93 8.164 -1.576 1 96.19 41 GLY B N 1
ATOM 1227 C CA . GLY B 1 41 ? -11.906 8.102 -2.613 1 96.19 41 GLY B CA 1
ATOM 1228 C C . GLY B 1 41 ? -10.703 8.977 -2.32 1 96.19 41 GLY B C 1
ATOM 1229 O O . GLY B 1 41 ? -9.695 8.914 -3.031 1 96.19 41 GLY B O 1
ATOM 1230 N N . ALA B 1 42 ? -10.789 9.805 -1.312 1 97.25 42 ALA B N 1
ATOM 1231 C CA . ALA B 1 42 ? -9.641 10.609 -0.91 1 97.25 42 ALA B CA 1
ATOM 1232 C C . ALA B 1 42 ? -8.547 9.742 -0.289 1 97.25 42 ALA B C 1
ATOM 1234 O O . ALA B 1 42 ? -8.828 8.664 0.233 1 97.25 42 ALA B O 1
ATOM 1235 N N . ILE B 1 43 ? -7.34 10.25 -0.39 1 98.38 43 ILE B N 1
ATOM 1236 C CA . ILE B 1 43 ? -6.211 9.586 0.257 1 98.38 43 ILE B CA 1
ATOM 1237 C C . ILE B 1 43 ? -5.957 10.227 1.622 1 98.38 43 ILE B C 1
ATOM 1239 O O . ILE B 1 43 ? -5.902 11.445 1.744 1 98.38 43 ILE B O 1
ATOM 1243 N N . TYR B 1 44 ? -5.836 9.391 2.629 1 98.5 44 TYR B N 1
ATOM 1244 C CA . TYR B 1 44 ? -5.492 9.859 3.967 1 98.5 44 TYR B CA 1
ATOM 1245 C C . TYR B 1 44 ? -4.121 9.352 4.391 1 98.5 44 TYR B C 1
ATOM 1247 O O . TYR B 1 44 ? -3.84 8.156 4.301 1 98.5 44 TYR B O 1
ATOM 1255 N N . ILE B 1 45 ? -3.281 10.219 4.906 1 98.69 45 ILE B N 1
ATOM 1256 C CA . ILE B 1 45 ? -1.899 9.875 5.227 1 98.69 45 ILE B CA 1
ATOM 1257 C C . ILE B 1 45 ? -1.655 10.062 6.723 1 98.69 45 ILE B C 1
ATOM 1259 O O . ILE B 1 45 ? -2.041 11.078 7.301 1 98.69 45 ILE B O 1
ATOM 1263 N N . PHE B 1 46 ? -0.986 9.109 7.297 1 98.56 46 PHE B N 1
ATOM 1264 C CA . PHE B 1 46 ? -0.67 9.102 8.719 1 98.56 46 PHE B CA 1
ATOM 1265 C C . PHE B 1 46 ? 0.81 8.812 8.945 1 98.56 46 PHE B C 1
ATOM 1267 O O . PHE B 1 4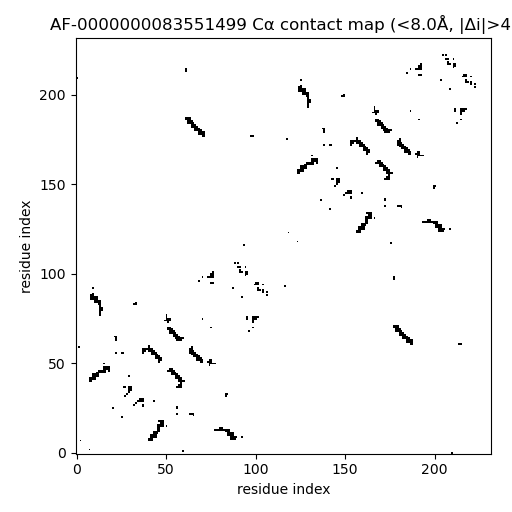6 ? 1.429 8.078 8.172 1 98.56 46 PHE B O 1
ATOM 1274 N N . ARG B 1 47 ? 1.38 9.312 9.953 1 97.81 47 ARG B N 1
ATOM 1275 C CA . ARG B 1 47 ? 2.764 8.992 10.281 1 97.81 47 ARG B CA 1
ATOM 1276 C C . ARG B 1 47 ? 2.852 8.234 11.609 1 97.81 47 ARG B C 1
ATOM 1278 O O . ARG B 1 47 ? 1.969 8.359 12.461 1 97.81 47 ARG B O 1
ATOM 1285 N N . SER B 1 48 ? 3.908 7.438 11.727 1 97.88 48 SER B N 1
ATOM 1286 C CA . SER B 1 48 ? 4.27 6.875 13.023 1 97.88 48 SER B CA 1
ATOM 1287 C C . SER B 1 48 ? 4.863 7.938 13.938 1 97.88 48 SER B C 1
ATOM 1289 O O . SER B 1 48 ? 5.184 9.039 13.492 1 97.88 48 SER B O 1
ATOM 1291 N N . ARG B 1 49 ? 4.906 7.582 15.172 1 96.69 49 ARG B N 1
ATOM 1292 C CA . ARG B 1 49 ? 5.5 8.516 16.125 1 96.69 49 ARG B CA 1
ATOM 1293 C C . ARG B 1 49 ? 6.938 8.852 15.734 1 96.69 49 ARG B C 1
ATOM 1295 O O . ARG B 1 49 ? 7.336 10.016 15.773 1 96.69 49 ARG B O 1
ATOM 1302 N N . ARG B 1 50 ? 7.695 7.938 15.281 1 95.56 50 ARG B N 1
ATOM 1303 C CA . ARG B 1 50 ? 9.102 8.133 14.953 1 95.56 50 ARG B CA 1
ATOM 1304 C C . ARG B 1 50 ? 9.258 8.773 13.578 1 95.56 50 ARG B C 1
ATOM 1306 O O . ARG B 1 50 ? 10.352 9.195 13.203 1 95.56 50 ARG B O 1
ATOM 1313 N N . ALA B 1 51 ? 8.242 8.781 12.766 1 96.56 51 ALA B N 1
ATOM 1314 C CA . ALA B 1 51 ? 8.172 9.391 11.445 1 96.56 51 ALA B CA 1
ATOM 1315 C C . ALA B 1 51 ? 9.102 8.68 10.461 1 96.56 51 ALA B C 1
ATOM 1317 O O . ALA B 1 51 ? 9.562 9.273 9.492 1 96.56 51 ALA B O 1
ATOM 1318 N N . ASP B 1 52 ? 9.453 7.426 10.781 1 97.06 52 ASP B N 1
ATOM 1319 C CA . ASP B 1 52 ? 10.219 6.629 9.828 1 97.06 52 ASP B CA 1
ATOM 1320 C C . ASP B 1 52 ? 9.297 5.758 8.977 1 97.06 52 ASP B C 1
ATOM 1322 O O . ASP B 1 52 ? 9.75 5.07 8.062 1 97.06 52 ASP B O 1
ATOM 1326 N N . ARG B 1 53 ? 7.984 5.742 9.305 1 97.94 53 ARG B N 1
ATOM 1327 C CA . ARG B 1 53 ? 6.961 5.016 8.555 1 97.94 53 ARG B CA 1
ATOM 1328 C C . ARG B 1 53 ? 5.711 5.875 8.367 1 97.94 53 ARG B C 1
ATOM 1330 O O . ARG B 1 53 ? 5.418 6.742 9.195 1 97.94 53 ARG B O 1
ATOM 1337 N N . LEU B 1 54 ? 5.059 5.684 7.312 1 98.56 54 LEU B N 1
ATOM 1338 C CA . LEU B 1 54 ? 3.746 6.289 7.121 1 98.56 54 LEU B CA 1
ATOM 1339 C C . LEU B 1 54 ? 2.758 5.277 6.551 1 98.56 54 LEU B C 1
ATOM 1341 O O . LEU B 1 54 ? 3.162 4.223 6.051 1 98.56 54 LEU B O 1
ATOM 1345 N N . LYS B 1 55 ? 1.521 5.52 6.707 1 98.75 55 LYS B N 1
ATOM 1346 C CA . LYS B 1 55 ? 0.432 4.762 6.09 1 98.75 55 LYS B CA 1
ATOM 1347 C C . LYS B 1 55 ? -0.438 5.664 5.219 1 98.75 55 LYS B C 1
ATOM 1349 O O . LYS B 1 55 ? -0.703 6.816 5.578 1 98.75 55 LYS B O 1
ATOM 1354 N N . LEU B 1 56 ? -0.862 5.18 4.102 1 98.69 56 LEU B N 1
ATOM 1355 C CA . LEU B 1 56 ? -1.917 5.766 3.281 1 98.69 56 LEU B CA 1
ATOM 1356 C C . LEU B 1 56 ? -3.148 4.863 3.254 1 98.69 56 LEU B C 1
ATOM 1358 O O . LEU B 1 56 ? -3.027 3.646 3.113 1 98.69 56 LEU B O 1
ATOM 1362 N N . LEU B 1 57 ? -4.297 5.469 3.475 1 98.56 57 LEU B N 1
ATOM 1363 C CA . LEU B 1 57 ? -5.57 4.766 3.355 1 98.56 57 LEU B CA 1
ATOM 1364 C C . LEU B 1 57 ? -6.418 5.367 2.24 1 98.56 57 LEU B C 1
ATOM 1366 O O . LEU B 1 57 ? -6.559 6.59 2.15 1 98.56 57 LEU B O 1
ATOM 1370 N N . VAL B 1 58 ? -7.004 4.504 1.374 1 98.19 58 VAL B N 1
ATOM 1371 C CA . VAL B 1 58 ? -7.844 5.023 0.299 1 98.19 58 VAL B CA 1
ATOM 1372 C C . VAL B 1 58 ? -8.852 3.963 -0.128 1 98.19 58 VAL B C 1
ATOM 1374 O O . VAL B 1 58 ? -8.539 2.77 -0.145 1 98.19 58 VAL B O 1
ATOM 1377 N N . TRP B 1 59 ? -10.008 4.426 -0.383 1 97.56 59 TRP B N 1
ATOM 1378 C CA . TRP B 1 59 ? -10.984 3.629 -1.12 1 97.56 59 TRP B CA 1
ATOM 1379 C C . TRP B 1 59 ? -10.812 3.811 -2.625 1 97.56 59 TRP B C 1
ATOM 1381 O O . TRP B 1 59 ? -10.969 4.914 -3.146 1 97.56 59 TRP B O 1
ATOM 1391 N N . ASP B 1 60 ? -10.594 2.676 -3.303 1 96.12 60 ASP B N 1
ATOM 1392 C CA . ASP B 1 60 ? -10.266 2.873 -4.711 1 96.12 60 ASP B CA 1
ATOM 1393 C C . ASP B 1 60 ? -11.445 2.51 -5.609 1 96.12 60 ASP B C 1
ATOM 1395 O O . ASP B 1 60 ? -11.297 2.385 -6.824 1 96.12 60 ASP B O 1
ATOM 1399 N N . GLY B 1 61 ? -12.633 2.383 -5.027 1 94.75 61 GLY B N 1
ATOM 1400 C CA . GLY B 1 61 ? -13.82 2.043 -5.793 1 94.75 61 GLY B CA 1
ATOM 1401 C C . GLY B 1 61 ? -14.148 0.562 -5.758 1 94.75 61 GLY B C 1
ATOM 1402 O O . GLY B 1 61 ? -15.312 0.176 -5.898 1 94.75 61 GLY B O 1
ATOM 1403 N N . THR B 1 62 ? -13.109 -0.307 -5.602 1 96.56 62 THR B N 1
ATOM 1404 C CA . THR B 1 62 ? -13.32 -1.75 -5.574 1 96.56 62 THR B CA 1
ATOM 1405 C C . THR B 1 62 ? -13.047 -2.311 -4.18 1 96.56 62 THR B C 1
ATOM 1407 O O . THR B 1 62 ? -13.445 -3.434 -3.867 1 96.56 62 THR B O 1
ATOM 1410 N N . GLY B 1 63 ? -12.352 -1.56 -3.359 1 97.25 63 GLY B N 1
ATOM 1411 C CA . GLY B 1 63 ? -12.016 -1.979 -2.008 1 97.25 63 GLY B CA 1
ATOM 1412 C C . GLY B 1 63 ? -11.141 -0.98 -1.274 1 97.25 63 GLY B C 1
ATOM 1413 O O . GLY B 1 63 ? -10.758 0.05 -1.835 1 97.25 63 GLY B O 1
ATOM 1414 N N . LEU B 1 64 ? -10.875 -1.344 -0.015 1 98 64 LEU B N 1
ATOM 1415 C CA . LEU B 1 64 ? -9.984 -0.521 0.796 1 98 64 LEU B CA 1
ATOM 1416 C C . LEU B 1 64 ? -8.531 -0.91 0.569 1 98 64 LEU B C 1
ATOM 1418 O O . LEU B 1 64 ? -8.203 -2.098 0.509 1 98 64 LEU B O 1
ATOM 1422 N N . VAL B 1 65 ? -7.676 0.137 0.393 1 98.69 65 VA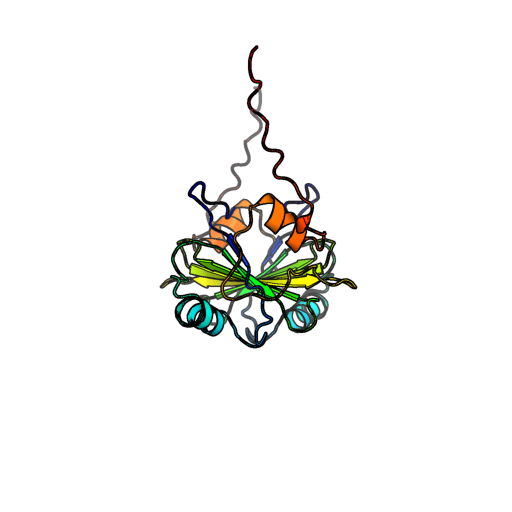L B N 1
ATOM 1423 C CA . VAL B 1 65 ? -6.246 -0.065 0.177 1 98.69 65 VAL B CA 1
ATOM 1424 C C . VAL B 1 65 ? -5.453 0.614 1.292 1 98.69 65 VAL B C 1
ATOM 1426 O O . VAL B 1 65 ? -5.664 1.793 1.584 1 98.69 65 VAL B O 1
ATOM 1429 N N . LEU B 1 66 ? -4.617 -0.142 1.94 1 98.81 66 LEU B N 1
ATOM 1430 C CA . LEU B 1 66 ? -3.686 0.372 2.939 1 98.81 66 LEU B CA 1
ATOM 1431 C C . LEU B 1 66 ? -2.244 0.214 2.471 1 98.81 66 LEU B C 1
ATOM 1433 O O . LEU B 1 66 ? -1.799 -0.899 2.182 1 98.81 66 LEU B O 1
ATOM 1437 N N . VAL B 1 67 ? -1.545 1.308 2.344 1 98.81 67 VAL B N 1
ATOM 1438 C CA . VAL B 1 67 ? -0.132 1.295 1.982 1 98.81 67 VAL B CA 1
ATOM 1439 C C . VAL B 1 67 ? 0.715 1.675 3.195 1 98.81 67 VAL B C 1
ATOM 1441 O O . VAL B 1 67 ? 0.439 2.674 3.865 1 98.81 67 VAL B O 1
ATOM 1444 N N . THR B 1 68 ? 1.65 0.9 3.486 1 98.62 68 THR B N 1
ATOM 1445 C CA . THR B 1 68 ? 2.65 1.219 4.5 1 98.62 68 THR B CA 1
ATOM 1446 C C . THR B 1 68 ? 4.031 1.373 3.867 1 98.62 68 THR B C 1
ATOM 1448 O O . THR B 1 68 ? 4.457 0.524 3.082 1 98.62 68 THR B O 1
ATOM 1451 N N . LYS B 1 69 ? 4.672 2.457 4.156 1 98.56 69 LYS B N 1
ATOM 1452 C CA . LYS B 1 69 ? 6.047 2.666 3.715 1 98.56 69 LYS B CA 1
ATOM 1453 C C . LYS B 1 69 ? 6.984 2.848 4.906 1 98.56 69 LYS B C 1
ATOM 1455 O O . LYS B 1 69 ? 6.691 3.619 5.82 1 98.56 69 LYS B O 1
ATOM 1460 N N . ARG B 1 70 ? 8.016 2.1 4.879 1 98.31 70 ARG B N 1
ATOM 1461 C CA . ARG B 1 70 ? 9.125 2.273 5.812 1 98.31 70 ARG B CA 1
ATOM 1462 C C . ARG B 1 70 ? 10.375 2.762 5.094 1 98.31 70 ARG B C 1
ATOM 1464 O O . ARG B 1 70 ? 10.938 2.049 4.258 1 98.31 70 ARG B O 1
ATOM 1471 N N . LEU B 1 71 ? 10.805 3.971 5.449 1 97.31 71 LEU B N 1
ATOM 1472 C CA . LEU B 1 71 ? 11.977 4.57 4.812 1 97.31 71 LEU B CA 1
ATOM 1473 C C . LEU B 1 71 ? 13.258 3.893 5.277 1 97.31 71 LEU B C 1
ATOM 1475 O O . LEU B 1 71 ? 13.367 3.484 6.438 1 97.31 71 LEU B O 1
ATOM 1479 N N . ASN B 1 72 ? 14.086 3.742 4.352 1 94.88 72 ASN B N 1
ATOM 1480 C CA . ASN B 1 72 ? 15.391 3.176 4.684 1 94.88 72 ASN B CA 1
ATOM 1481 C C . ASN B 1 72 ? 16.328 4.234 5.254 1 94.88 72 ASN B C 1
ATOM 1483 O O . ASN B 1 72 ? 16.922 5.02 4.504 1 94.88 72 ASN B O 1
ATOM 1487 N N . GLY B 1 73 ? 16.578 4.266 6.527 1 92 73 GLY B N 1
ATOM 1488 C CA . GLY B 1 73 ? 17.609 5.086 7.164 1 92 73 GLY B CA 1
ATOM 1489 C C . GLY B 1 73 ? 17.234 6.555 7.223 1 92 73 GLY B C 1
ATOM 1490 O O . GLY B 1 73 ? 18.094 7.41 7.418 1 92 73 GLY B O 1
ATOM 1491 N N . LYS B 1 74 ? 16.109 6.98 6.918 1 93.62 74 LYS B N 1
ATOM 1492 C CA . LYS B 1 74 ? 15.656 8.367 6.953 1 93.62 74 LYS B CA 1
ATOM 1493 C C . LYS B 1 74 ? 14.297 8.477 7.645 1 93.62 74 LYS B C 1
ATOM 1495 O O . LYS B 1 74 ? 13.727 7.465 8.055 1 93.62 74 LYS B O 1
ATOM 1500 N N . ARG B 1 75 ? 13.938 9.734 7.891 1 97.25 75 ARG B N 1
ATOM 1501 C CA . ARG B 1 75 ? 12.609 10.031 8.422 1 97.25 75 ARG B CA 1
ATOM 1502 C C . ARG B 1 75 ? 11.828 10.93 7.477 1 97.25 75 ARG B C 1
ATOM 1504 O O . ARG B 1 75 ? 12.422 11.703 6.719 1 97.25 75 ARG B O 1
ATOM 1511 N N . PHE B 1 76 ? 10.609 10.773 7.562 1 97.75 76 PHE B N 1
ATOM 1512 C CA . PHE B 1 76 ? 9.758 11.656 6.777 1 97.75 76 PHE B CA 1
ATOM 1513 C C . PHE B 1 76 ? 9.719 13.055 7.391 1 97.75 76 PHE B C 1
ATOM 1515 O O . PHE B 1 76 ? 9.711 13.195 8.617 1 97.75 76 PHE B O 1
ATOM 1522 N N . VAL B 1 77 ? 9.641 14.023 6.5 1 96.06 77 VAL B N 1
ATOM 1523 C CA . VAL B 1 77 ? 9.398 15.383 6.957 1 96.06 77 VAL B CA 1
ATOM 1524 C C . VAL B 1 77 ? 7.906 15.586 7.211 1 96.06 77 VAL B C 1
ATOM 1526 O O . VAL B 1 77 ? 7.078 15.266 6.355 1 96.06 77 VAL B O 1
ATOM 1529 N N . TRP B 1 78 ? 7.586 16.031 8.352 1 95.19 78 TRP B N 1
ATOM 1530 C CA . TRP B 1 78 ? 6.184 16.172 8.742 1 95.19 78 TRP B CA 1
ATOM 1531 C C . TRP B 1 78 ? 5.883 17.594 9.195 1 95.19 78 TRP B C 1
ATOM 1533 O O . TRP B 1 78 ? 6.723 18.234 9.82 1 95.19 78 TRP B O 1
ATOM 1543 N N . PRO B 1 79 ? 4.785 18.047 8.867 1 94.69 79 PRO B N 1
ATOM 1544 C CA . PRO B 1 79 ? 4.426 19.406 9.297 1 94.69 79 PRO B CA 1
ATOM 1545 C C . PRO B 1 79 ? 4.203 19.5 10.805 1 94.69 79 PRO B C 1
ATOM 1547 O O . PRO B 1 79 ? 4.109 18.484 11.484 1 94.69 79 PRO B O 1
ATOM 1550 N N . LYS B 1 80 ? 4.133 20.734 11.227 1 93.69 80 LYS B N 1
ATOM 1551 C CA . LYS B 1 80 ? 3.752 20.969 12.617 1 93.69 80 LYS B CA 1
ATOM 1552 C C . LYS B 1 80 ? 2.346 20.438 12.891 1 93.69 80 LYS B C 1
ATOM 1554 O O . LYS B 1 80 ? 1.444 20.609 12.07 1 93.69 80 LYS B O 1
ATOM 1559 N N . ALA B 1 81 ? 2.246 19.938 14.164 1 93.25 81 ALA B N 1
ATOM 1560 C CA . ALA B 1 81 ? 0.952 19.391 14.547 1 93.25 81 ALA B CA 1
ATOM 1561 C C . ALA B 1 81 ? -0.117 20.469 14.617 1 93.25 81 ALA B C 1
ATOM 1563 O O . ALA B 1 81 ? 0.141 21.578 15.102 1 93.25 81 ALA B O 1
ATOM 1564 N N . GLN B 1 82 ? -1.243 20.219 14.031 1 92.19 82 GLN B N 1
ATOM 1565 C CA . GLN B 1 82 ? -2.422 21.078 14.125 1 92.19 82 GLN B CA 1
ATOM 1566 C C . GLN B 1 82 ? -3.699 20.25 14.203 1 92.19 82 GLN B C 1
ATOM 1568 O O . GLN B 1 82 ? -3.656 19.016 14.086 1 92.19 82 GLN B O 1
ATOM 1573 N N . ASP B 1 83 ? -4.816 21.031 14.469 1 88.38 83 ASP B N 1
ATOM 1574 C CA . ASP B 1 83 ? -6.105 20.359 14.477 1 88.38 83 ASP B CA 1
ATOM 1575 C C . ASP B 1 83 ? -6.59 20.062 13.062 1 88.38 83 ASP B C 1
ATOM 1577 O O . ASP B 1 83 ? -6.574 20.953 12.203 1 88.38 83 ASP B O 1
ATOM 1581 N N . GLY B 1 84 ? -6.902 18.906 12.789 1 90 84 GLY B N 1
ATOM 1582 C CA . GLY B 1 84 ? -7.402 18.516 11.477 1 90 84 GLY B CA 1
ATOM 1583 C C . GLY B 1 84 ? -6.297 18.188 10.492 1 90 84 GLY B C 1
ATOM 1584 O O . GLY B 1 84 ? -5.129 18.5 10.734 1 90 84 GLY B O 1
ATOM 1585 N N . PRO B 1 85 ? -6.672 17.672 9.328 1 95.5 85 PRO B N 1
ATOM 1586 C CA . PRO B 1 85 ? -5.668 17.281 8.336 1 95.5 85 PRO B CA 1
ATOM 1587 C C . PRO B 1 85 ? -5.316 18.406 7.371 1 95.5 85 PRO B C 1
ATOM 1589 O O . PRO B 1 85 ? -6.105 19.344 7.203 1 95.5 85 PRO B O 1
ATOM 1592 N N . LEU B 1 86 ? -4.129 18.391 6.801 1 96.12 86 LEU B N 1
ATOM 1593 C CA . LEU B 1 86 ? -3.715 19.25 5.699 1 96.12 86 LEU B CA 1
ATOM 1594 C C . LEU B 1 86 ? -4.09 18.641 4.355 1 96.12 86 LEU B C 1
ATOM 1596 O O . LEU B 1 86 ? -4.215 17.422 4.234 1 96.12 86 LEU B O 1
ATOM 1600 N N . VAL B 1 87 ? -4.254 19.516 3.375 1 95.69 87 VAL B N 1
ATOM 1601 C CA . VAL B 1 87 ? -4.508 19.062 2.014 1 95.69 87 VAL B CA 1
ATOM 1602 C C . VAL B 1 87 ? -3.221 19.141 1.193 1 95.69 87 VAL B C 1
ATOM 1604 O O . VAL B 1 87 ? -2.553 20.188 1.183 1 95.69 87 VAL B O 1
ATOM 1607 N N . LEU B 1 88 ? -2.869 18.047 0.587 1 95.75 88 LEU B N 1
ATOM 1608 C CA . LEU B 1 88 ? -1.674 17.984 -0.246 1 95.75 88 LEU B CA 1
ATOM 1609 C C . LEU B 1 88 ? -2.045 17.891 -1.722 1 95.75 88 LEU B C 1
ATOM 1611 O O . LEU B 1 88 ? -3.084 17.328 -2.066 1 95.75 88 LEU B O 1
ATOM 1615 N N . SER B 1 89 ? -1.137 18.438 -2.57 1 94.12 89 SER B N 1
ATOM 1616 C CA . SER B 1 89 ? -1.182 18.109 -3.99 1 94.12 89 SER B CA 1
ATOM 1617 C C . SER B 1 89 ? -0.567 16.734 -4.262 1 94.12 89 SER B C 1
ATOM 1619 O O . SER B 1 89 ? 0.123 16.172 -3.404 1 94.12 89 SER B O 1
ATOM 1621 N N . LYS B 1 90 ? -0.781 16.203 -5.418 1 94.81 90 LYS B N 1
ATOM 1622 C CA . LYS B 1 90 ? -0.195 14.93 -5.816 1 94.81 90 LYS B CA 1
ATOM 1623 C C . LYS B 1 90 ? 1.329 15.008 -5.82 1 94.81 90 LYS B C 1
ATOM 1625 O O . LYS B 1 90 ? 2 14.055 -5.41 1 94.81 90 LYS B O 1
ATOM 1630 N N . VAL B 1 91 ? 1.854 16.094 -6.309 1 93.75 91 VAL B N 1
ATOM 1631 C CA . VAL B 1 91 ? 3.303 16.25 -6.359 1 93.75 91 VAL B CA 1
ATOM 1632 C C . VAL B 1 91 ? 3.875 16.234 -4.945 1 93.75 91 VAL B C 1
ATOM 1634 O O . VAL B 1 91 ? 4.926 15.641 -4.703 1 93.75 91 VAL B O 1
ATOM 1637 N N . GLN B 1 92 ? 3.203 16.875 -4.031 1 95.31 92 GLN B N 1
ATOM 1638 C CA . GLN B 1 92 ? 3.641 16.891 -2.637 1 95.31 92 GLN B CA 1
ATOM 1639 C C . GLN B 1 92 ? 3.582 15.5 -2.021 1 95.31 92 GLN B C 1
ATOM 1641 O O . GLN B 1 92 ? 4.484 15.109 -1.278 1 95.31 92 GLN B O 1
ATOM 1646 N N . LEU B 1 93 ? 2.545 14.773 -2.346 1 96.38 93 LEU B N 1
ATOM 1647 C CA . LEU B 1 93 ? 2.455 13.391 -1.874 1 96.38 93 LEU B CA 1
ATOM 1648 C C . LEU B 1 93 ? 3.615 12.555 -2.406 1 96.38 93 LEU B C 1
ATOM 1650 O O . LEU B 1 93 ? 4.246 11.812 -1.652 1 96.38 93 LEU B O 1
ATOM 1654 N N . ASP B 1 94 ? 3.838 12.68 -3.615 1 95.62 94 ASP B N 1
ATOM 1655 C CA . ASP B 1 94 ? 4.91 11.906 -4.23 1 95.62 94 ASP B CA 1
ATOM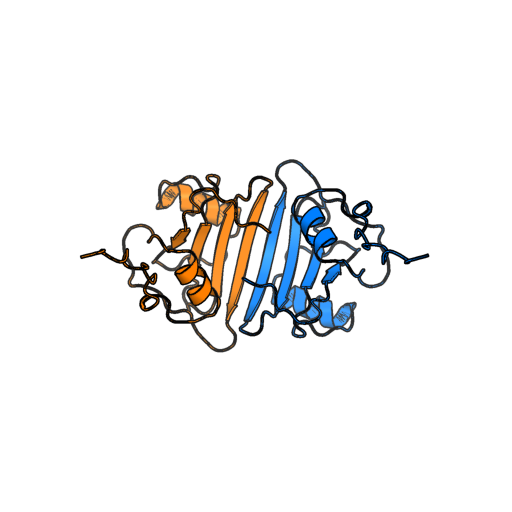 1656 C C . ASP B 1 94 ? 6.254 12.211 -3.576 1 95.62 94 ASP B C 1
ATOM 1658 O O . ASP B 1 94 ? 7.043 11.305 -3.305 1 95.62 94 ASP B O 1
ATOM 1662 N N . ALA B 1 95 ? 6.531 13.453 -3.369 1 96.38 95 ALA B N 1
ATOM 1663 C CA . ALA B 1 95 ? 7.766 13.867 -2.701 1 96.38 95 ALA B CA 1
ATOM 1664 C C . ALA B 1 95 ? 7.836 13.297 -1.286 1 96.38 95 ALA B C 1
ATOM 1666 O O . ALA B 1 95 ? 8.875 12.766 -0.878 1 96.38 95 ALA B O 1
ATOM 1667 N N . LEU B 1 96 ? 6.793 13.438 -0.561 1 97.25 96 LEU B N 1
ATOM 1668 C CA . LEU B 1 96 ? 6.727 12.906 0.796 1 97.25 96 LEU B CA 1
ATOM 1669 C C . LEU B 1 96 ? 7.008 11.406 0.808 1 97.25 96 LEU B C 1
ATOM 1671 O O . LEU B 1 96 ? 7.816 10.93 1.608 1 97.25 96 LEU B O 1
ATOM 1675 N N . PHE B 1 97 ? 6.391 10.719 -0.131 1 97.19 97 PHE B N 1
ATOM 1676 C CA . PHE B 1 97 ? 6.504 9.266 -0.181 1 97.19 97 PHE B CA 1
ATOM 1677 C C . PHE B 1 97 ? 7.941 8.836 -0.451 1 97.19 97 PHE B C 1
ATOM 1679 O O . PHE B 1 97 ? 8.391 7.801 0.037 1 97.19 97 PHE B O 1
ATOM 1686 N N . GLU B 1 98 ? 8.648 9.688 -1.118 1 95.75 98 GLU B N 1
ATOM 1687 C CA . GLU B 1 98 ? 10.047 9.406 -1.45 1 95.75 98 GLU B CA 1
ATOM 1688 C C . GLU B 1 98 ? 10.977 9.859 -0.334 1 95.75 98 GLU B C 1
ATOM 1690 O O . GLU B 1 98 ? 12.195 9.711 -0.441 1 95.75 98 GLU B O 1
ATOM 1695 N N . GLY B 1 99 ? 10.422 10.461 0.672 1 95.56 99 GLY B N 1
ATOM 1696 C CA . GLY B 1 99 ? 11.234 10.93 1.783 1 95.56 99 GLY B CA 1
ATOM 1697 C C . GLY B 1 99 ? 11.852 12.289 1.54 1 95.56 99 GLY B C 1
ATOM 1698 O O . GLY B 1 99 ? 12.836 12.656 2.189 1 95.56 99 GLY B O 1
ATOM 1699 N N . ILE B 1 100 ? 11.328 12.977 0.634 1 94.38 100 ILE B N 1
ATOM 1700 C CA . ILE B 1 100 ? 11.805 14.312 0.292 1 94.38 100 ILE B CA 1
ATOM 1701 C C . ILE B 1 100 ? 10.961 15.359 1.006 1 94.38 100 ILE B C 1
ATOM 1703 O O . ILE B 1 100 ? 9.766 15.164 1.231 1 94.38 100 ILE B O 1
ATOM 1707 N N . ASP B 1 101 ? 11.656 16.5 1.271 1 94.88 101 ASP B N 1
ATOM 1708 C CA . ASP B 1 101 ? 10.914 17.609 1.874 1 94.88 101 ASP B CA 1
ATOM 1709 C C . ASP B 1 101 ? 9.867 18.156 0.907 1 94.88 101 ASP B C 1
ATOM 1711 O O . ASP B 1 101 ? 10.211 18.875 -0.042 1 94.88 101 ASP B O 1
ATOM 1715 N N . TRP B 1 102 ? 8.773 17.875 1.195 1 94.69 102 TRP B N 1
ATOM 1716 C CA . TRP B 1 102 ? 7.66 18.156 0.298 1 94.69 102 TRP B CA 1
ATOM 1717 C C . TRP B 1 102 ? 7.172 19.594 0.482 1 94.69 102 TRP B C 1
ATOM 1719 O O . TRP B 1 102 ? 6.457 20.125 -0.371 1 94.69 102 TRP B O 1
ATOM 1729 N N . ARG B 1 103 ? 7.395 20.234 1.573 1 90.44 103 ARG B N 1
ATOM 1730 C CA . ARG B 1 103 ? 6.875 21.562 1.896 1 90.44 103 ARG B CA 1
ATOM 1731 C C . ARG B 1 103 ? 7.422 22.609 0.937 1 90.44 103 ARG B C 1
ATOM 1733 O O . ARG B 1 103 ? 6.789 23.641 0.715 1 90.44 103 ARG B O 1
ATOM 1740 N N . ALA B 1 104 ? 8.477 22.266 0.325 1 83.94 104 ALA B N 1
ATOM 1741 C CA . ALA B 1 104 ? 9.148 23.203 -0.569 1 83.94 104 ALA B CA 1
ATOM 1742 C C . ALA B 1 104 ? 8.688 23.016 -2.012 1 83.94 104 ALA B C 1
ATOM 1744 O O . ALA B 1 104 ? 9.039 23.812 -2.891 1 83.94 104 ALA B O 1
ATOM 1745 N N . VAL B 1 105 ? 7.99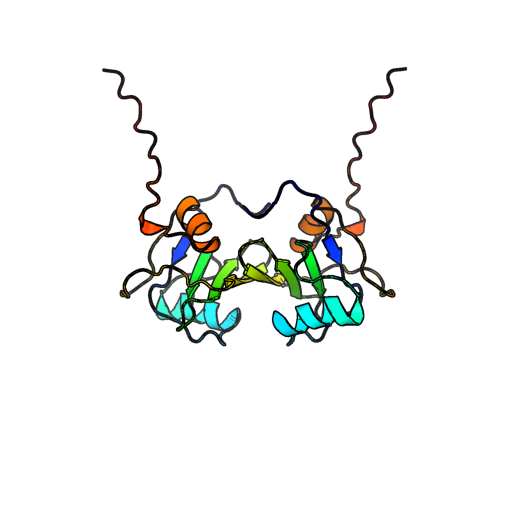6 21.953 -2.223 1 76.19 105 VAL B N 1
ATOM 1746 C CA . VAL B 1 105 ? 7.629 21.625 -3.596 1 76.19 105 VAL B CA 1
ATOM 1747 C C . VAL B 1 105 ? 6.535 22.578 -4.086 1 76.19 105 VAL B C 1
ATOM 1749 O O . VAL B 1 105 ? 5.488 22.703 -3.447 1 76.19 105 VAL B O 1
ATOM 1752 N N . THR B 1 106 ? 6.902 23.719 -4.73 1 65.69 106 THR B N 1
ATOM 1753 C CA . THR B 1 106 ? 5.945 24.672 -5.293 1 65.69 106 THR B CA 1
ATOM 1754 C C . THR B 1 106 ? 5.258 24.078 -6.523 1 65.69 106 THR B C 1
ATOM 1756 O O . THR B 1 106 ? 5.871 23.328 -7.285 1 65.69 106 THR B O 1
ATOM 1759 N N . VAL B 1 107 ? 3.932 23.906 -6.398 1 58.69 107 VAL B N 1
ATOM 1760 C CA . VAL B 1 107 ? 3.197 23.578 -7.617 1 58.69 107 VAL B CA 1
ATOM 1761 C C . VAL B 1 107 ? 3.518 24.594 -8.703 1 58.69 107 VAL B C 1
ATOM 1763 O O . VAL B 1 107 ? 3.389 25.797 -8.492 1 58.69 107 VAL B O 1
ATOM 1766 N N . VAL B 1 108 ? 4.527 24.203 -9.484 1 51.53 108 VAL B N 1
ATOM 1767 C CA . VAL B 1 108 ? 4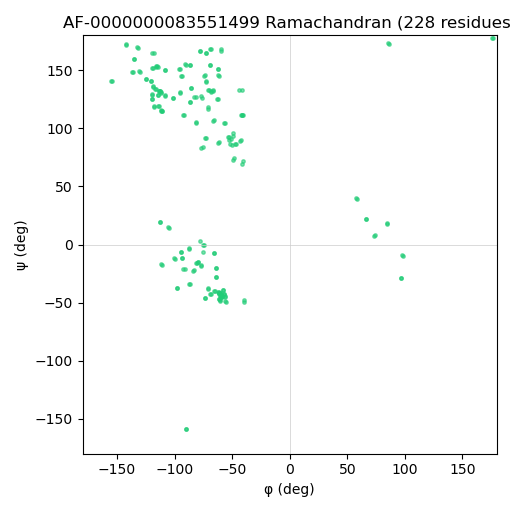.77 25.156 -10.57 1 51.53 108 VAL B CA 1
ATOM 1768 C C . VAL B 1 108 ? 3.436 25.641 -11.141 1 51.53 108 VAL B C 1
ATOM 1770 O O . VAL B 1 108 ? 2.693 24.859 -11.742 1 51.53 108 VAL B O 1
ATOM 1773 N N . THR B 1 109 ? 2.789 26.359 -10.406 1 49.25 109 THR B N 1
ATOM 1774 C CA . THR B 1 109 ? 1.673 27.031 -11.07 1 49.25 109 THR B CA 1
ATOM 1775 C C . THR B 1 109 ? 2.139 27.719 -12.352 1 49.25 109 THR B C 1
ATOM 1777 O O . THR B 1 109 ? 3.035 28.562 -12.312 1 49.25 109 THR B O 1
ATOM 1780 N N . VAL B 1 110 ? 2.123 26.844 -13.375 1 48.34 110 VAL B N 1
ATOM 1781 C CA . VAL B 1 110 ? 2.391 27.516 -14.633 1 48.34 110 VAL B CA 1
ATOM 1782 C C . VAL B 1 110 ? 1.627 28.844 -14.68 1 48.34 110 VAL B C 1
ATOM 1784 O O . VAL B 1 110 ? 0.395 28.859 -14.633 1 48.34 110 VAL B O 1
ATOM 1787 N N . ARG B 1 111 ? 2.273 29.922 -14.188 1 52.06 111 ARG B N 1
ATOM 1788 C CA . ARG B 1 111 ? 1.7 31.25 -14.391 1 52.06 111 ARG B CA 1
ATOM 1789 C C . ARG B 1 111 ? 1.145 31.391 -15.805 1 52.06 111 ARG B C 1
ATOM 1791 O O . ARG B 1 111 ? 1.803 31.016 -16.781 1 52.06 111 ARG B O 1
ATOM 1798 N N . LYS B 1 112 ? -0.117 31.484 -15.914 1 53 112 LYS B N 1
ATOM 1799 C CA . LYS B 1 112 ? -0.712 31.828 -17.203 1 53 112 LYS B CA 1
ATOM 1800 C C . LYS B 1 112 ? 0.073 32.938 -17.891 1 53 112 LYS B C 1
ATOM 1802 O O . LYS B 1 112 ? 0.365 33.969 -17.281 1 53 112 LYS B O 1
ATOM 1807 N N . PRO B 1 113 ? 0.725 32.562 -19 1 51.22 113 PRO B N 1
ATOM 1808 C CA . PRO B 1 113 ? 1.401 33.656 -19.688 1 51.22 113 PRO B CA 1
ATOM 1809 C C . PRO B 1 113 ? 0.508 34.875 -19.844 1 51.22 113 PRO B C 1
ATOM 1811 O O . PRO B 1 113 ? -0.639 34.781 -20.281 1 51.22 113 PRO B O 1
ATOM 1814 N N . SER B 1 114 ? 0.486 35.688 -18.906 1 51.34 114 SER B N 1
ATOM 1815 C CA . SER B 1 114 ? -0.259 36.938 -19.141 1 51.34 114 SER B CA 1
ATOM 1816 C C . SER B 1 114 ? 0.192 37.625 -20.422 1 51.34 114 SER B C 1
ATOM 1818 O O . SER B 1 114 ? 1.382 37.875 -20.609 1 51.34 114 SER B O 1
ATOM 1820 N N . PHE B 1 115 ? -0.468 37.281 -21.547 1 51.53 115 PHE B N 1
ATOM 1821 C CA . PHE B 1 115 ? -0.193 38.125 -22.703 1 51.53 115 PHE B CA 1
ATOM 1822 C C . PHE B 1 115 ? -0.317 39.594 -22.344 1 51.53 115 PHE B C 1
ATOM 1824 O O . PHE B 1 115 ? -1.346 40.031 -21.812 1 51.53 115 PHE B O 1
ATOM 1831 N N . LEU B 1 116 ? 0.711 40.219 -22 1 45.5 116 LEU B N 1
ATOM 1832 C CA . LEU B 1 116 ? 0.589 41.688 -22.109 1 45.5 1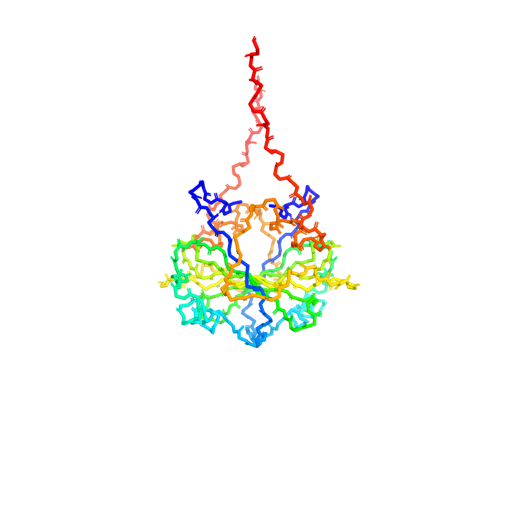16 LEU B CA 1
ATOM 1833 C C . LEU B 1 116 ? 0.094 42.062 -23.484 1 45.5 116 LEU B C 1
ATOM 1835 O O . LEU B 1 116 ? 0.412 41.406 -24.484 1 45.5 116 LEU B O 1
#

Radius of gyration: 19.26 Å; Cα contacts (8 Å, |Δi|>4): 424; chains: 2; bounding box: 35×66×63 Å

Sequence (232 aa):
MIAPAGSFRIFLATQPIDFRKGMDGLAAHVSNTFDLDPFSGAIYIFRSRRADRLKLLVWDGTGLVLVTKRLNGKRFVWPKAQDGPLVLSKVQLDALFEGIDWRAVTVVTVRKPSFLMIAPAGSFRIFLATQPIDFRKGMDGLAAHVSNTFDLDPFSGAIYIFRSRRADRLKLLVWDGTGLVLVTKRLNGKRFV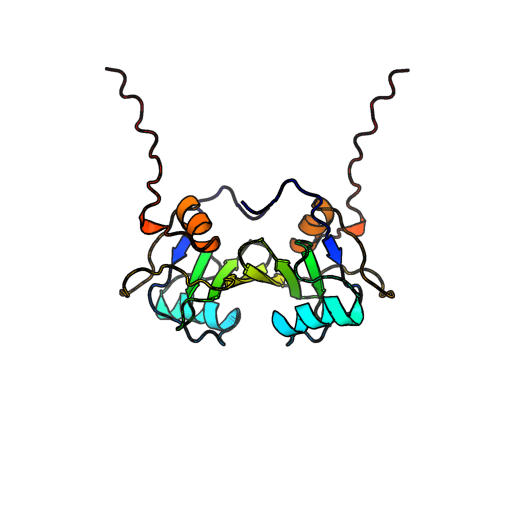WPKAQDGPLVLSKVQLDALFEGIDWRAVTVVTVRKPSFL

Nearest PDB structures (foldseek):
  4xz1-assembly1_A  TM=6.464E-01  e=2.739E-01  Homo sapiens
  5tqs-assembly2_B  TM=4.465E-01  e=1.248E-01  Bos taurus
  2oq1-assembly1_A  TM=6.463E-01  e=1.016E+00  Homo sapiens
  7q5t-assembly6_FFF  TM=6.045E-01  e=2.230E+00  Homo sapiens
  7rns-assembly1_A  TM=4.229E-01  e=1.084E+00  Homo sapiens

Secondary structure (DSSP, 8-state):
----SS---EEE--S---TT--HHHHHHHHHHTT---TTSS-EEEEE-TTSSEEEEEEE-SSEEEEEEEEESS-----PPP-SSPEEE-HHHHHHHHTT--GGG------------/----SS---EEE--S---TT--HHHHHHHHHHTT---TTSS-EEEEE-TTSSEEEEEEE-SSEEEEEEEEESS-----PPP-SSPEEE-HHHHHHHHTT--GGG------------

pLDDT: mean 88.37, std 18.37, range [26.11, 98.81]